Protein 8YOA (pdb70)

Organism: NCBI:txid36809

Nearest PDB structures (foldseek):
  8yoa-assembly1_A  TM=1.003E+00  e=9.993E-67  Mycobacteroides abscessus
  4iiw-assembly1_A-5  TM=6.260E-01  e=3.050E-16  Listeria monocytogenes EGD-e
  4iiw-assembly1_B  TM=5.982E-01  e=1.586E-16  Listeria monocytogenes EGD-e
  2r1f-assembly1_A  TM=6.874E-01  e=1.640E-10  Escherichia coli K-12

Secondary structure (DSSP, 8-state):
-----SS-S-EEEEEEPTT--HHHHHHHHHHTTSSSSHHHHHHHHTT-HHHHTPPSEEEEEESS--HHHHHHHHH-GGGEESEEEE-TT--SS-BB-TTS---B--HHHHHHHHT-EEETTEEE---HHHHHHHHHHS-HHHHT--GGGHHHHHTS-S-GGGGTTTS-SEEEE--TTS-HHHHHHHHHHHHHHHHHHTTTTS---TT--HHHHHHHHHHHHHHS-GGGHHHHHHHHHHHHHHT-----HHHHHGGGTB-S----HHHHHS--SS-TTTSSS--SS-SS---HHHHHHHHSPPP----EEEE-STT--EEEES-HHHHHHHHHHHHHTTSS-S--

InterPro domains:
  IPR003770 Endolytic murein transglycosylase [MF_02065] (34-397)
  IPR003770 Endolytic murein transglycosylase [PF02618] (75-393)
  IPR003770 Endolytic murein transglycosylase [PTHR30518] (27-397)
  IPR003770 Endolytic murein transglycosylase [TIGR00247] (39-391)

Radius of gyration: 24.48 Å; Cα contacts (8 Å, |Δi|>4): 686; chains: 1; bounding box: 49×69×58 Å

Structure (mmCIF, N/CA/C/O backbone):
data_8YOA
#
_entry.id   8YOA
#
_cell.length_a   43.220
_cell.length_b   63.240
_cell.length_c   123.560
_cell.angle_alpha   90.000
_cell.angle_beta   90.000
_cell.angle_gamma   90.000
#
_symmetry.space_group_name_H-M   'P 21 21 21'
#
loop_
_entity.id
_entity.type
_entity.pdbx_description
1 polymer 'Endolytic murein transglycosylase'
2 water water
#
loop_
_atom_site.group_PDB
_atom_site.id
_atom_site.type_symbol
_atom_site.label_atom_id
_atom_site.label_alt_id
_atom_site.label_comp_id
_atom_site.label_asym_id
_atom_site.label_entity_id
_atom_site.label_seq_id
_atom_site.pdbx_PDB_ins_code
_atom_site.Cartn_x
_atom_site.Cartn_y
_atom_site.Cartn_z
_atom_site.occupancy
_atom_site.B_iso_or_equiv
_atom_site.auth_seq_id
_atom_site.auth_comp_id
_atom_site.auth_asym_id
_atom_site.auth_atom_id
_atom_site.pdbx_PDB_model_num
ATOM 1 N N . VAL A 1 1 ? -24.14079 -46.49735 -1.04686 1.000 62.44003 1 VAL A N 1
ATOM 2 C CA . VAL A 1 1 ? -25.17789 -45.50222 -1.33433 1.000 63.00419 1 VAL A CA 1
ATOM 3 C C . VAL A 1 1 ? -24.63921 -44.39812 -2.26517 1.000 50.25114 1 VAL A C 1
ATOM 4 O O . VAL A 1 1 ? -23.42652 -44.28676 -2.49390 1.000 51.05358 1 VAL A O 1
ATOM 8 N N . THR A 1 2 ? -25.54107 -43.59036 -2.81398 1.000 50.26301 2 THR A N 1
ATOM 9 C CA . THR A 1 2 ? -25.12419 -42.58895 -3.78517 1.000 41.64900 2 THR A CA 1
ATOM 10 C C . THR A 1 2 ? -24.24648 -41.53480 -3.09695 1.000 45.70793 2 THR A C 1
ATOM 11 O O . THR A 1 2 ? -24.49472 -41.12003 -1.95658 1.000 42.66396 2 THR A O 1
ATOM 15 N N . ASP A 1 3 ? -23.15167 -41.18905 -3.76827 1.000 37.91455 3 ASP A N 1
ATOM 16 C CA . ASP A 1 3 ? -22.14202 -40.26660 -3.28153 1.000 36.00258 3 ASP A CA 1
ATOM 17 C C . ASP A 1 3 ? -21.55901 -39.61820 -4.53236 1.000 39.98539 3 ASP A C 1
ATOM 18 O O . ASP A 1 3 ? -21.20054 -40.32892 -5.48219 1.000 35.97253 3 ASP A O 1
ATOM 23 N N . TYR A 1 4 ? -21.51792 -38.28400 -4.55794 1.000 30.94229 4 TYR A N 1
ATOM 24 C CA . TYR A 1 4 ? -21.08696 -37.58657 -5.75888 1.000 34.16820 4 TYR A CA 1
ATOM 25 C C . TYR A 1 4 ? -19.61653 -37.86227 -6.04907 1.000 33.67065 4 TYR A C 1
ATOM 26 O O . TYR A 1 4 ? -18.81256 -38.15703 -5.15437 1.000 30.29430 4 TYR A O 1
ATOM 35 N N . SER A 1 5 ? -19.27398 -37.74075 -7.32809 1.000 31.21325 5 SER A N 1
ATOM 36 C CA . SER A 1 5 ? -17.90069 -37.74774 -7.79766 1.000 34.04573 5 SER A CA 1
ATOM 37 C C . SER A 1 5 ? -17.61213 -36.41625 -8.47117 1.000 31.44532 5 SER A C 1
ATOM 38 O O . SER A 1 5 ? -18.53248 -35.66442 -8.81593 1.000 37.55279 5 SER A O 1
ATOM 41 N N . GLY A 1 6 ? -16.32744 -36.12601 -8.65038 1.000 30.30685 6 GLY A N 1
ATOM 42 C CA . GLY A 1 6 ? -15.91669 -34.94524 -9.39321 1.000 32.73657 6 GLY A CA 1
ATOM 43 C C . GLY A 1 6 ? -15.77235 -33.69931 -8.54058 1.000 34.93752 6 GLY A C 1
ATOM 44 O O . GLY A 1 6 ? -15.90634 -33.70493 -7.31447 1.000 33.48490 6 GLY A O 1
ATOM 45 N N . SER A 1 7 ? -15.51324 -32.59438 -9.22550 1.000 30.32028 7 SER A N 1
ATOM 46 C CA . SER A 1 7 ? -14.96795 -31.41968 -8.57122 1.000 35.28246 7 SER A CA 1
ATOM 47 C C . SER A 1 7 ? -16.02450 -30.41146 -8.12846 1.000 30.55555 7 SER A C 1
ATOM 48 O O . SER A 1 7 ? -15.65722 -29.33085 -7.66742 1.000 31.71971 7 SER A O 1
ATOM 51 N N . GLY A 1 8 ? -17.31643 -30.72482 -8.25007 1.000 31.99573 8 GLY A N 1
ATOM 52 C CA . GLY A 1 8 ? -18.34659 -29.86038 -7.70110 1.000 29.51732 8 GLY A CA 1
ATOM 53 C C . GLY A 1 8 ? -18.84201 -28.79586 -8.66165 1.000 29.53055 8 GLY A C 1
ATOM 54 O O . GLY A 1 8 ? -18.42621 -28.70931 -9.81739 1.000 35.57692 8 GLY A O 1
ATOM 55 N N . VAL A 1 9 ? -19.75947 -27.95035 -8.16990 1.000 30.78206 9 VAL A N 1
ATOM 56 C CA . VAL A 1 9 ? -20.47368 -27.01720 -9.04746 1.000 29.48410 9 VAL A CA 1
ATOM 57 C C . VAL A 1 9 ? -20.36940 -25.55932 -8.59782 1.000 32.58634 9 VAL A C 1
ATOM 58 O O . VAL A 1 9 ? -20.02580 -24.68226 -9.40011 1.000 31.49790 9 VAL A O 1
ATOM 62 N N . LYS A 1 10 ? -20.68723 -25.27069 -7.33570 1.000 29.01255 10 LYS A N 1
ATOM 63 C CA . LYS A 1 10 ? -20.75875 -23.88264 -6.88538 1.000 36.10291 10 LYS A CA 1
ATOM 64 C C . LYS A 1 10 ? -20.20318 -23.71595 -5.47780 1.000 32.28276 10 LYS A C 1
ATOM 65 O O . LYS A 1 10 ? -20.61695 -24.43400 -4.56165 1.000 27.27216 10 LYS A O 1
ATOM 71 N N . ASP A 1 11 ? -19.29044 -22.74945 -5.31413 1.000 33.52226 11 ASP A N 1
ATOM 72 C CA . ASP A 1 11 ? -18.77366 -22.36327 -4.00035 1.000 33.17832 11 ASP A CA 1
ATOM 73 C C . ASP A 1 11 ? -19.80865 -21.53660 -3.25575 1.000 32.49918 11 ASP A C 1
ATOM 74 O O . ASP A 1 11 ? -20.47262 -20.67674 -3.84105 1.000 34.24243 11 ASP A O 1
ATOM 79 N N . PHE A 1 12 ? -19.91403 -21.75521 -1.95184 1.000 30.91338 12 PHE A N 1
ATOM 80 C CA . PHE A 1 12 ? -20.85985 -20.97455 -1.15915 1.000 33.69296 12 PHE A CA 1
ATOM 81 C C . PHE A 1 12 ? -20.42822 -21.02509 0.29924 1.000 29.68812 12 PHE A C 1
ATOM 82 O O . PHE A 1 12 ? -19.45746 -21.69939 0.65151 1.000 30.34173 12 PHE A O 1
ATOM 90 N N . VAL A 1 13 ? -21.14209 -20.27626 1.14498 1.000 26.91071 13 VAL A N 1
ATOM 91 C CA . VAL A 1 13 ? -20.87899 -20.23872 2.57931 1.000 30.58253 13 VAL A CA 1
ATOM 92 C C . VAL A 1 13 ? -21.94395 -21.05489 3.29083 1.000 32.18150 13 VAL A C 1
ATOM 93 O O . VAL A 1 13 ? -23.14854 -20.79211 3.14454 1.000 30.81742 13 VAL A O 1
ATOM 97 N N . PHE A 1 14 ? -21.49333 -22.01801 4.08780 1.000 29.02749 14 PHE A N 1
ATOM 98 C CA . PHE A 1 14 ? -22.33514 -22.91642 4.85812 1.000 29.18857 14 PHE A CA 1
ATOM 99 C C . PHE A 1 14 ? -22.14381 -22.59878 6.33200 1.000 28.94268 14 PHE A C 1
ATOM 100 O O . PHE A 1 14 ? -21.02205 -22.32717 6.77203 1.000 26.07545 14 PHE A O 1
ATOM 108 N N . GLU A 1 15 ? -23.22752 -22.63099 7.09788 1.000 28.38706 15 GLU A N 1
ATOM 109 C CA . GLU A 1 15 ? -23.16784 -22.30942 8.51683 1.000 28.92754 15 GLU A CA 1
ATOM 110 C C . GLU A 1 15 ? -23.41349 -23.56081 9.34915 1.000 27.33747 15 GLU A C 1
ATOM 111 O O . GLU A 1 15 ? -24.42708 -24.24041 9.17434 1.000 23.00592 15 GLU A O 1
ATOM 117 N N . VAL A 1 16 ? -22.49583 -23.84121 10.26421 1.000 28.31065 16 VAL A N 1
ATOM 118 C CA . VAL A 1 16 ? -22.70481 -24.82587 11.31982 1.000 29.74276 16 VAL A CA 1
ATOM 119 C C . VAL A 1 16 ? -23.34967 -24.09812 12.49620 1.000 27.52830 16 VAL A C 1
ATOM 120 O O . VAL A 1 16 ? -22.81361 -23.08990 12.97125 1.000 24.22156 16 VAL A O 1
ATOM 124 N N . HIS A 1 17 ? -24.50023 -24.59120 12.95603 1.000 25.29038 17 HIS A N 1
ATOM 125 C CA . HIS A 1 17 ? -25.21582 -23.94486 14.05964 1.000 32.67748 17 HIS A CA 1
ATOM 126 C C . HIS A 1 17 ? -24.77226 -24.50844 15.39767 1.000 28.11056 17 HIS A C 1
ATOM 127 O O . HIS A 1 17 ? -24.38654 -25.67230 15.50086 1.000 29.17709 17 HIS A O 1
ATOM 134 N N . ARG A 1 18 ? -24.87849 -23.68210 16.43124 1.000 29.48530 18 ARG A N 1
ATOM 135 C CA . ARG A 1 18 ? -24.64265 -24.15636 17.78582 1.000 31.58690 18 ARG A CA 1
ATOM 136 C C . ARG A 1 18 ? -25.60251 -25.29625 18.11770 1.000 29.33793 18 ARG A C 1
ATOM 137 O O . ARG A 1 18 ? -26.81412 -25.18345 17.90855 1.000 28.77239 18 ARG A O 1
ATOM 145 N N . GLY A 1 19 ? -25.05389 -26.39701 18.63546 1.000 24.74745 19 GLY A N 1
ATOM 146 C CA . GLY A 1 19 ? -25.82174 -27.59221 18.89759 1.000 25.17456 19 GLY A CA 1
ATOM 147 C C . GLY A 1 19 ? -25.86329 -28.61264 17.77836 1.000 26.21196 19 GLY A C 1
ATOM 148 O O . GLY A 1 19 ? -26.43283 -29.69505 17.97422 1.000 24.55142 19 GLY A O 1
ATOM 149 N N . ASP A 1 20 ? -25.30487 -28.31511 16.60286 1.000 29.36039 20 ASP A N 1
ATOM 150 C CA . ASP A 1 20 ? -25.34404 -29.28086 15.50618 1.000 25.65604 20 ASP A CA 1
ATOM 151 C C . ASP A 1 20 ? -24.39519 -30.44443 15.76636 1.000 29.84203 20 ASP A C 1
ATOM 152 O O . ASP A 1 20 ? -23.20989 -30.23277 16.03319 1.000 30.93380 20 ASP A O 1
ATOM 157 N N . THR A 1 21 ? -24.92049 -31.67397 15.67978 1.000 27.55282 21 THR A N 1
ATOM 158 C CA . THR A 1 21 ? -24.14071 -32.90763 15.69358 1.000 29.35620 21 THR A CA 1
ATOM 159 C C . THR A 1 21 ? -23.62501 -33.24252 14.28781 1.000 27.92416 21 THR A C 1
ATOM 160 O O . THR A 1 21 ? -24.09766 -32.70614 13.28133 1.000 24.48255 21 THR A O 1
ATOM 164 N N . THR A 1 22 ? -22.66687 -34.17810 14.22504 1.000 25.29764 22 THR A N 1
ATOM 165 C CA . THR A 1 22 ? -22.17622 -34.66414 12.93357 1.000 28.62924 22 THR A CA 1
ATOM 166 C C . THR A 1 22 ? -23.32092 -35.16223 12.04919 1.000 27.58187 22 THR A C 1
ATOM 167 O O . THR A 1 22 ? -23.37702 -34.85845 10.85148 1.000 25.31057 22 THR A O 1
ATOM 171 N N . LYS A 1 23 ? -24.24286 -35.92673 12.62863 1.000 26.84710 23 LYS A N 1
ATOM 172 C CA . LYS A 1 23 ? -25.39444 -36.42260 11.88391 1.000 27.00844 23 LYS A CA 1
ATOM 173 C C . LYS A 1 23 ? -26.24231 -35.27366 11.33899 1.000 28.41695 23 LYS A C 1
ATOM 174 O O . LYS A 1 23 ? -26.64196 -35.27620 10.16337 1.000 27.67767 23 LYS A O 1
ATOM 180 N N . VAL A 1 24 ? -26.51229 -34.26216 12.17139 1.000 24.68998 24 VAL A N 1
ATOM 181 C CA . VAL A 1 24 ? -27.33764 -33.15341 11.70526 1.000 23.15588 24 VAL A CA 1
ATOM 182 C C . VAL A 1 24 ? -26.60657 -32.35917 10.62387 1.000 27.79648 24 VAL A C 1
ATOM 183 O O . VAL A 1 24 ? -27.21708 -31.90756 9.64610 1.000 28.87187 24 VAL A O 1
ATOM 187 N N . ILE A 1 25 ? -25.29665 -32.14795 10.78975 1.000 25.68417 25 ILE A N 1
ATOM 188 C CA . ILE A 1 25 ? -24.52071 -31.49192 9.73691 1.000 26.67750 25 ILE A CA 1
ATOM 189 C C . ILE A 1 25 ? -24.62128 -32.28844 8.43401 1.000 23.28017 25 ILE A C 1
ATOM 190 O O . ILE A 1 25 ? -24.79906 -31.71201 7.36198 1.000 26.37272 25 ILE A O 1
ATOM 195 N N . GLY A 1 26 ? -24.55600 -33.61991 8.51029 1.000 26.34207 26 GLY A N 1
ATOM 196 C CA . GLY A 1 26 ? -24.70137 -34.43809 7.30580 1.000 27.31320 26 GLY A CA 1
ATOM 197 C C . GLY A 1 26 ? -26.04715 -34.25316 6.62648 1.000 30.01326 26 GLY A C 1
ATOM 198 O O . GLY A 1 26 ? -26.13670 -34.16983 5.39108 1.000 27.82605 26 GLY A O 1
ATOM 199 N N . GLN A 1 27 ? -27.11266 -34.15330 7.42855 1.000 29.16243 27 GLN A N 1
ATOM 200 C CA . GLN A 1 27 ? -28.43301 -33.87338 6.86285 1.000 33.02672 27 GLN A CA 1
ATOM 201 C C . GLN A 1 27 ? -28.48632 -32.48801 6.21117 1.000 29.78245 27 GLN A C 1
ATOM 202 O O . GLN A 1 27 ? -29.03527 -32.33403 5.11659 1.000 33.39628 27 GLN A O 1
ATOM 208 N N . ARG A 1 28 ? -27.93588 -31.46694 6.87487 1.000 28.03817 28 ARG A N 1
ATOM 209 C CA . ARG A 1 28 ? -27.93436 -30.11431 6.31607 1.000 27.30484 28 ARG A CA 1
ATOM 210 C C . ARG A 1 28 ? -27.06149 -30.02660 5.06261 1.000 33.25712 28 ARG A C 1
ATOM 211 O O . ARG A 1 28 ? -27.39979 -29.30120 4.11677 1.000 31.94500 28 ARG A O 1
ATOM 219 N N . LEU A 1 29 ? -25.96014 -30.78121 5.02082 1.000 28.24449 29 LEU A N 1
ATOM 220 C CA . LEU A 1 29 ? -25.11054 -30.81063 3.83246 1.000 28.61940 29 LEU A CA 1
ATOM 221 C C . LEU A 1 29 ? -25.82742 -31.46640 2.65744 1.000 29.12875 29 LEU A C 1
ATOM 222 O O . LEU A 1 29 ? -25.69217 -31.01062 1.51426 1.000 27.72446 29 LEU A O 1
ATOM 227 N N . LYS A 1 30 ? -26.60677 -32.52670 2.91668 1.000 31.78557 30 LYS A N 1
ATOM 228 C CA . LYS A 1 30 ? -27.48455 -33.05700 1.86919 1.000 29.91225 30 LYS A CA 1
ATOM 229 C C . LYS A 1 30 ? -28.51988 -32.02349 1.43007 1.000 32.59450 30 LYS A C 1
ATOM 230 O O . LYS A 1 30 ? -28.78150 -31.85920 0.23282 1.000 33.46380 30 LYS A O 1
ATOM 236 N N . ASP A 1 31 ? -29.15247 -31.34271 2.38382 1.000 32.86408 31 ASP A N 1
ATOM 237 C CA . ASP A 1 31 ? -30.23998 -30.45044 2.00709 1.000 31.31703 31 ASP A CA 1
ATOM 238 C C . ASP A 1 31 ? -29.74182 -29.25736 1.20447 1.000 31.22817 31 ASP A C 1
ATOM 239 O O . ASP A 1 31 ? -30.49826 -28.69120 0.41342 1.000 31.40538 31 ASP A O 1
ATOM 244 N N . GLU A 1 32 ? -28.48345 -28.86063 1.37013 1.000 32.34337 32 GLU A N 1
ATOM 245 C CA . GLU A 1 32 ? -27.96185 -27.72250 0.61650 1.000 32.71753 32 GLU A CA 1
ATOM 246 C C . GLU A 1 32 ? -27.26081 -28.15231 -0.66759 1.000 30.61825 32 GLU A C 1
ATOM 247 O O . GLU A 1 32 ? -26.64504 -27.31482 -1.33879 1.000 34.37470 32 GLU A O 1
ATOM 253 N N . GLY A 1 33 ? -27.36688 -29.43126 -1.03560 1.000 29.88094 33 GLY A N 1
ATOM 254 C CA . GLY A 1 33 ? -26.80085 -29.89318 -2.27898 1.000 31.38951 33 GLY A CA 1
ATOM 255 C C . GLY A 1 33 ? -25.31105 -30.11221 -2.24681 1.000 31.17377 33 GLY A C 1
ATOM 256 O O . GLY A 1 33 ? -24.67430 -30.13967 -3.30690 1.000 28.67138 33 GLY A O 1
ATOM 257 N N . VAL A 1 34 ? -24.72746 -30.27247 -1.06273 1.000 25.53728 34 VAL A N 1
ATOM 258 C CA . VAL A 1 34 ? -23.30235 -30.55476 -1.00194 1.000 28.73032 34 VAL A CA 1
ATOM 259 C C . VAL A 1 34 ? -23.03871 -32.03951 -1.23675 1.000 29.13816 34 VAL A C 1
ATOM 260 O O . VAL A 1 34 ? -22.24019 -32.41149 -2.10788 1.000 26.58525 34 VAL A O 1
ATOM 264 N N . VAL A 1 35 ? -23.71116 -32.91086 -0.48270 1.000 27.21086 35 VAL A N 1
ATOM 265 C CA . VAL A 1 35 ? -23.47062 -34.34902 -0.57450 1.000 28.50758 35 VAL A CA 1
ATOM 266 C C . VAL A 1 35 ? -24.74050 -35.05373 -1.05293 1.000 26.81195 35 VAL A C 1
ATOM 267 O O . VAL A 1 35 ? -25.86038 -34.57120 -0.86169 1.000 26.46154 35 VAL A O 1
ATOM 271 N N . ALA A 1 36 ? -24.55351 -36.21596 -1.67983 1.000 29.17668 36 ALA A N 1
ATOM 272 C CA . ALA A 1 36 ? -25.67946 -36.91863 -2.29565 1.000 32.47122 36 ALA A CA 1
ATOM 273 C C . ALA A 1 36 ? -26.63486 -37.50733 -1.25675 1.000 32.58244 36 ALA A C 1
ATOM 274 O O . ALA A 1 36 ? -27.85604 -37.49354 -1.45245 1.000 34.79190 36 ALA A O 1
ATOM 276 N N . THR A 1 37 ? -26.10534 -38.05463 -0.17250 1.000 32.62087 37 THR A N 1
ATOM 277 C CA . THR A 1 37 ? -26.87956 -38.56927 0.94568 1.000 30.69013 37 THR A CA 1
ATOM 278 C C . THR A 1 37 ? -26.19338 -38.11423 2.22406 1.000 31.83796 37 THR A C 1
ATOM 279 O O . THR A 1 37 ? -24.98226 -37.88017 2.22303 1.000 29.72708 37 THR A O 1
ATOM 283 N N . PRO A 1 38 ? -26.93239 -38.01013 3.34194 1.000 32.72403 38 PRO A N 1
ATOM 284 C CA . PRO A 1 38 ? -26.26536 -37.65076 4.61522 1.000 30.41568 38 PRO A CA 1
ATOM 285 C C . PRO A 1 38 ? -25.19906 -38.64814 5.03948 1.000 31.36096 38 PRO A C 1
ATOM 286 O O . PRO A 1 38 ? -24.12703 -38.24767 5.52252 1.000 30.38932 38 PRO A O 1
ATOM 290 N N . SER A 1 39 ? -25.44772 -39.95045 4.83541 1.000 33.71654 39 SER A N 1
ATOM 291 C CA . SER A 1 39 ? -24.47300 -40.93872 5.27110 1.000 33.37762 39 SER A CA 1
ATOM 292 C C . SER A 1 39 ? -23.19308 -40.86726 4.45535 1.000 32.21396 39 SER A C 1
ATOM 293 O O . SER A 1 39 ? -22.13819 -41.27409 4.95783 1.000 30.82314 39 SER A O 1
ATOM 296 N N . ALA A 1 40 ? -23.24145 -40.29992 3.24260 1.000 34.06466 40 ALA A N 1
ATOM 297 C CA . ALA A 1 40 ? -22.00048 -40.01562 2.52233 1.000 33.84641 40 ALA A CA 1
ATOM 298 C C . ALA A 1 40 ? -21.09562 -39.11167 3.34757 1.000 33.38116 40 ALA A C 1
ATOM 299 O O . ALA A 1 40 ? -19.86896 -39.29601 3.38314 1.000 32.08130 40 ALA A O 1
ATOM 301 N N . PHE A 1 41 ? -21.68443 -38.12689 4.02219 1.000 29.92226 41 PHE A N 1
ATOM 302 C CA . PHE A 1 41 ? -20.88419 -37.27692 4.88916 1.000 29.33730 41 PHE A CA 1
ATOM 303 C C . PHE A 1 41 ? -20.49674 -38.02437 6.15892 1.000 29.40172 41 PHE A C 1
ATOM 304 O O . PHE A 1 41 ? -19.31819 -38.07441 6.51896 1.000 28.67171 41 PHE A O 1
ATOM 312 N N . THR A 1 42 ? -21.47516 -38.61901 6.84658 1.000 28.19280 42 THR A N 1
ATOM 313 C CA . THR A 1 42 ? -21.18621 -39.12912 8.18843 1.000 29.89407 42 THR A CA 1
ATOM 314 C C . THR A 1 42 ? -20.23465 -40.32357 8.14761 1.000 30.00441 42 THR A C 1
ATOM 315 O O . THR A 1 42 ? -19.35584 -40.44194 9.00868 1.000 31.11945 42 THR A O 1
ATOM 319 N N . ASP A 1 43 ? -20.34809 -41.19155 7.13591 1.000 30.25148 43 ASP A N 1
ATOM 320 C CA . ASP A 1 43 ? -19.38857 -42.28655 6.99177 1.000 33.20878 43 ASP A CA 1
ATOM 321 C C . ASP A 1 43 ? -17.97102 -41.75649 6.82455 1.000 36.55485 43 ASP A C 1
ATOM 322 O O . ASP A 1 43 ? -17.04225 -42.22104 7.49365 1.000 37.90303 43 ASP A O 1
ATOM 327 N N . ALA A 1 44 ? -17.78490 -40.77503 5.93152 1.000 34.07441 44 ALA A N 1
ATOM 328 C CA . ALA A 1 44 ? -16.46223 -40.19255 5.71706 1.000 30.27212 44 ALA A CA 1
ATOM 329 C C . ALA A 1 44 ? -15.97217 -39.41242 6.93363 1.000 30.43487 44 ALA A C 1
ATOM 330 O O . ALA A 1 44 ? -14.76598 -39.24461 7.11328 1.000 34.16364 44 ALA A O 1
ATOM 332 N N . ALA A 1 45 ? -16.87926 -38.91039 7.76768 1.000 34.90614 45 ALA A N 1
ATOM 333 C CA . ALA A 1 45 ? -16.46171 -38.15366 8.93903 1.000 33.06616 45 ALA A CA 1
ATOM 334 C C . ALA A 1 45 ? -16.13726 -39.04073 10.13049 1.000 38.13020 45 ALA A C 1
ATOM 335 O O . ALA A 1 45 ? -15.55341 -38.54070 11.09508 1.000 36.43977 45 ALA A O 1
ATOM 337 N N . ALA A 1 46 ? -16.50505 -40.32647 10.09058 1.000 36.70054 46 ALA A N 1
ATOM 338 C CA . ALA A 1 46 ? -16.29210 -41.21959 11.22901 1.000 37.48177 46 ALA A CA 1
ATOM 339 C C . ALA A 1 46 ? -14.83370 -41.20377 11.67708 1.000 39.05129 46 ALA A C 1
ATOM 340 O O . ALA A 1 46 ? -13.91403 -41.30510 10.85890 1.000 39.79430 46 ALA A O 1
ATOM 342 N N . GLY A 1 47 ? -14.62317 -41.04081 12.98185 1.000 42.71586 47 GLY A N 1
ATOM 343 C CA . GLY A 1 47 ? -13.27117 -41.02733 13.51164 1.000 38.04354 47 GLY A CA 1
ATOM 344 C C . GLY A 1 47 ? -12.42527 -39.84546 13.09289 1.000 46.32604 47 GLY A C 1
ATOM 345 O O . GLY A 1 47 ? -11.19836 -39.89607 13.21343 1.000 50.48151 47 GLY A O 1
ATOM 346 N N . ASN A 1 48 ? -13.03960 -38.77631 12.60356 1.000 38.95724 48 ASN A N 1
ATOM 347 C CA . ASN A 1 48 ? -12.33090 -37.54179 12.30251 1.000 42.14741 48 ASN A CA 1
ATOM 348 C C . ASN A 1 48 ? -12.52587 -36.59999 13.48354 1.000 44.38833 48 ASN A C 1
ATOM 349 O O . ASN A 1 48 ? -13.66556 -36.27184 13.83988 1.000 47.06489 48 ASN A O 1
ATOM 354 N N . GLN A 1 49 ? -11.41572 -36.19357 14.10721 1.000 43.08252 49 GLN A N 1
ATOM 355 C CA . GLN A 1 49 ? -11.49682 -35.32816 15.27598 1.000 43.86691 49 GLN A CA 1
ATOM 356 C C . GLN A 1 49 ? -11.76910 -33.87813 14.89976 1.000 39.82319 49 GLN A C 1
ATOM 357 O O . GLN A 1 49 ? -12.40275 -33.14888 15.66901 1.000 38.72637 49 GLN A O 1
ATOM 363 N N . ALA A 1 50 ? -11.30207 -33.43804 13.73388 1.000 37.48108 50 ALA A N 1
ATOM 364 C CA . ALA A 1 50 ? -11.62830 -32.08877 13.29612 1.000 41.18686 50 ALA A CA 1
ATOM 365 C C . ALA A 1 50 ? -13.13950 -31.91729 13.14103 1.000 37.88540 50 ALA A C 1
ATOM 366 O O . ALA A 1 50 ? -13.71205 -30.91875 13.59676 1.000 36.08520 50 ALA A O 1
ATOM 368 N N . ILE A 1 51 ? -13.81088 -32.89989 12.52751 1.000 37.61740 51 ILE A N 1
ATOM 369 C CA . ILE A 1 51 ? -15.26445 -32.82006 12.37861 1.000 32.82270 51 ILE A CA 1
ATOM 370 C C . ILE A 1 51 ? -15.95397 -32.92560 13.73705 1.000 34.67291 51 ILE A C 1
ATOM 371 O O . ILE A 1 51 ? -16.90874 -32.18993 14.02295 1.000 33.83245 51 ILE A O 1
ATOM 376 N N . ALA A 1 52 ? -15.47595 -33.83183 14.59917 1.000 35.66166 52 ALA A N 1
ATOM 377 C CA . ALA A 1 52 ? -16.11362 -34.03585 15.89722 1.000 37.03996 52 ALA A CA 1
ATOM 378 C C . ALA A 1 52 ? -16.06795 -32.77181 16.74485 1.000 35.51271 52 ALA A C 1
ATOM 379 O O . ALA A 1 52 ? -17.03514 -32.46155 17.45531 1.000 36.60170 52 ALA A O 1
ATOM 381 N N . ALA A 1 53 ? -14.98669 -32.00407 16.63438 1.000 33.47268 53 ALA A N 1
ATOM 382 C CA . ALA A 1 53 ? -14.81068 -30.75878 17.37298 1.000 36.90350 53 ALA A CA 1
ATOM 383 C C . ALA A 1 53 ? -15.14146 -29.50254 16.54889 1.000 37.17748 53 ALA A C 1
ATOM 384 O O . ALA A 1 53 ? -14.74855 -28.39286 16.93976 1.000 34.59030 53 ALA A O 1
ATOM 386 N N . ILE A 1 54 ? -15.84898 -29.63703 15.42207 1.000 32.94707 54 ILE A N 1
ATOM 387 C CA . ILE A 1 54 ? -16.12250 -28.45827 14.60602 1.000 31.96152 54 ILE A CA 1
ATOM 388 C C . ILE A 1 54 ? -16.94985 -27.45660 15.40649 1.000 30.33052 54 ILE A C 1
ATOM 389 O O . ILE A 1 54 ? -17.85269 -27.82902 16.16259 1.000 28.51030 54 ILE A O 1
ATOM 394 N N . GLN A 1 55 ? -16.59383 -26.12955 15.27635 1.000 26.88463 55 GLN A N 1
ATOM 395 C CA . GLN A 1 55 ? -17.23700 -25.04210 15.99998 1.000 27.52032 55 GLN A CA 1
ATOM 396 C C . GLN A 1 55 ? -18.38813 -24.46081 15.18650 1.000 26.45411 55 GLN A C 1
ATOM 397 O O . GLN A 1 55 ? -18.35628 -24.47748 13.95023 1.000 28.76855 55 GLN A O 1
ATOM 403 N N . PRO A 1 56 ? -19.40427 -23.91364 15.84413 1.000 27.17066 56 PRO A N 1
ATOM 404 C CA . PRO A 1 56 ? -20.39833 -23.12120 15.11221 1.000 28.55653 56 PRO A CA 1
ATOM 405 C C . PRO A 1 56 ? -19.69994 -22.00005 14.35824 1.000 27.80759 56 PRO A C 1
ATOM 406 O O . PRO A 1 56 ? -18.68367 -21.46052 14.81521 1.000 27.66731 56 PRO A O 1
ATOM 410 N N . GLY A 1 57 ? -20.20280 -21.68074 13.17601 1.000 24.26267 57 GLY A N 1
ATOM 411 C CA . GLY A 1 57 ? -19.53515 -20.68051 12.36839 1.000 25.45040 57 GLY A CA 1
ATOM 412 C C . GLY A 1 57 ? -19.77203 -20.89093 10.88686 1.000 25.24943 57 GLY A C 1
ATOM 413 O O . GLY A 1 57 ? -20.63678 -21.65822 10.47622 1.000 26.31823 57 GLY A O 1
ATOM 414 N N . PHE A 1 58 ? -18.98742 -20.16938 10.08485 1.000 22.81206 58 PHE A N 1
ATOM 415 C CA . PHE A 1 58 ? -19.19677 -20.08675 8.64449 1.000 25.26882 58 PHE A CA 1
ATOM 416 C C . PHE A 1 58 ? -18.00550 -20.67541 7.90445 1.000 27.84727 58 PHE A C 1
ATOM 417 O O . PHE A 1 58 ? -16.84765 -20.45199 8.28274 1.000 25.07566 58 PHE A O 1
ATOM 425 N N . TYR A 1 59 ? -18.30808 -21.42889 6.84365 1.000 26.02855 59 TYR A N 1
ATOM 426 C CA . TYR A 1 59 ? -17.34633 -22.29911 6.17511 1.000 24.46250 59 TYR A CA 1
ATOM 427 C C . TYR A 1 59 ? -17.54787 -22.22698 4.67043 1.000 27.56549 59 TYR A C 1
ATOM 428 O O . TYR A 1 59 ? -18.65022 -22.50260 4.18315 1.000 32.10972 59 TYR A O 1
ATOM 437 N N . LYS A 1 60 ? -16.49463 -21.89581 3.93172 1.000 23.88382 60 LYS A N 1
ATOM 438 C CA . LYS A 1 60 ? -16.56384 -22.01078 2.48105 1.000 30.02483 60 LYS A CA 1
ATOM 439 C C . LYS A 1 60 ? -16.63256 -23.48252 2.07031 1.000 32.16725 60 LYS A C 1
ATOM 440 O O . LYS A 1 60 ? -15.72315 -24.25960 2.36897 1.000 32.54788 60 LYS A O 1
ATOM 446 N N . LEU A 1 61 ? -17.70498 -23.86215 1.38068 1.000 26.13364 61 LEU A N 1
ATOM 447 C CA . LEU A 1 61 ? -17.83532 -25.20568 0.84175 1.000 28.34037 61 LEU A CA 1
ATOM 448 C C . LEU A 1 61 ? -18.18689 -25.14025 -0.63460 1.000 30.04472 61 LEU A C 1
ATOM 449 O O . LEU A 1 61 ? -18.23932 -24.05270 -1.21482 1.000 26.53819 61 LEU A O 1
ATOM 454 N N . ARG A 1 62 ? -18.46946 -26.29783 -1.23562 1.000 29.20310 62 ARG A N 1
ATOM 455 C CA . ARG A 1 62 ? -18.82624 -26.39425 -2.64536 1.000 30.33944 62 ARG A CA 1
ATOM 456 C C . ARG A 1 62 ? -19.93876 -27.42133 -2.81730 1.000 24.58637 62 ARG A C 1
ATOM 457 O O . ARG A 1 62 ? -19.94358 -28.45315 -2.14888 1.000 28.80029 62 ARG A O 1
ATOM 465 N N . THR A 1 63 ? -20.85995 -27.15609 -3.74192 1.000 24.12489 63 THR A N 1
ATOM 466 C CA . THR A 1 63 ? -21.95382 -28.08348 -4.00726 1.000 26.12247 63 THR A CA 1
ATOM 467 C C . THR A 1 63 ? -21.50000 -29.29572 -4.84135 1.000 29.28220 63 THR A C 1
ATOM 468 O O . THR A 1 63 ? -20.52231 -29.24941 -5.59460 1.000 25.18519 63 THR A O 1
ATOM 472 N N . LYS A 1 64 ? -22.24567 -30.39654 -4.69075 1.000 29.02543 64 LYS A N 1
ATOM 473 C CA . LYS A 1 64 ? -22.14355 -31.58079 -5.54679 1.000 27.53363 64 LYS A CA 1
ATOM 474 C C . LYS A 1 64 ? -20.73619 -32.18506 -5.51787 1.000 26.75708 64 LYS A C 1
ATOM 475 O O . LYS A 1 64 ? -20.09225 -32.39047 -6.54953 1.000 25.61672 64 LYS A O 1
ATOM 481 N N . ILE A 1 65 ? -20.28275 -32.51205 -4.30542 1.000 26.43004 65 ILE A N 1
ATOM 482 C CA . ILE A 1 65 ? -18.95719 -33.07410 -4.08642 1.000 29.33300 65 ILE A CA 1
ATOM 483 C C . ILE A 1 65 ? -19.09251 -34.36054 -3.27406 1.000 28.57037 65 ILE A C 1
ATOM 484 O O . ILE A 1 65 ? -20.15160 -34.67271 -2.72752 1.000 26.88265 65 ILE A O 1
ATOM 489 N N . ALA A 1 66 ? -17.99746 -35.11848 -3.22199 1.000 28.78323 66 ALA A N 1
ATOM 490 C CA . ALA A 1 66 ? -17.96328 -36.35486 -2.45134 1.000 30.79656 66 ALA A CA 1
ATOM 491 C C . ALA A 1 66 ? -17.96853 -36.08269 -0.94570 1.000 30.61475 66 ALA A C 1
ATOM 492 O O . ALA A 1 66 ? -17.53053 -35.02516 -0.47370 1.000 29.69503 66 ALA A O 1
ATOM 494 N N . GLY A 1 67 ? -18.44904 -37.06938 -0.18850 1.000 28.63276 67 GLY A N 1
ATOM 495 C CA . GLY A 1 67 ? -18.48800 -36.92905 1.25830 1.000 31.17707 67 GLY A CA 1
ATOM 496 C C . GLY A 1 67 ? -17.12032 -36.66210 1.85887 1.000 33.61014 67 GLY A C 1
ATOM 497 O O . GLY A 1 67 ? -16.96146 -35.76435 2.69667 1.000 32.13840 67 GLY A O 1
ATOM 498 N N . LYS A 1 68 ? -16.10605 -37.43319 1.43547 1.000 33.16462 68 LYS A N 1
ATOM 499 C CA . LYS A 1 68 ? -14.76658 -37.24535 1.99306 1.000 30.72014 68 LYS A CA 1
ATOM 500 C C . LYS A 1 68 ? -14.21459 -35.87543 1.64621 1.000 31.31821 68 LYS A C 1
ATOM 501 O O . LYS A 1 68 ? -13.47294 -35.28873 2.43911 1.000 31.10876 68 LYS A O 1
ATOM 507 N N . GLU A 1 69 ? -14.57165 -35.35114 0.47051 1.000 32.63163 69 GLU A N 1
ATOM 508 C CA . GLU A 1 69 ? -14.19410 -33.99448 0.08407 1.000 28.28744 69 GLU A CA 1
ATOM 509 C C . GLU A 1 69 ? -14.87328 -32.94960 0.96868 1.000 31.23087 69 GLU A C 1
ATOM 510 O O . GLU A 1 69 ? -14.24518 -31.95875 1.37153 1.000 26.72114 69 GLU A O 1
ATOM 516 N N . ALA A 1 70 ? -16.15787 -33.14770 1.27726 1.000 26.73668 70 ALA A N 1
ATOM 517 C CA . ALA A 1 70 ? -16.83625 -32.23993 2.19612 1.000 31.78178 70 ALA A CA 1
ATOM 518 C C . ALA A 1 70 ? -16.16027 -32.25118 3.56298 1.000 30.53306 70 ALA A C 1
ATOM 519 O O . ALA A 1 70 ? -15.94195 -31.18971 4.16915 1.000 31.30543 70 ALA A O 1
ATOM 521 N N . VAL A 1 71 ? -15.79805 -33.44408 4.04560 1.000 27.81190 71 VAL A N 1
ATOM 522 C CA . VAL A 1 71 ? -15.08997 -33.57441 5.31956 1.000 29.80938 71 VAL A CA 1
ATOM 523 C C . VAL A 1 71 ? -13.76279 -32.82905 5.27194 1.000 31.71639 71 VAL A C 1
ATOM 524 O O . VAL A 1 71 ? -13.45206 -32.02127 6.15761 1.000 32.59960 71 VAL A O 1
ATOM 528 N N . ALA A 1 72 ? -12.96328 -33.07069 4.22585 1.000 33.86190 72 ALA A N 1
ATOM 529 C CA . ALA A 1 72 ? -11.67905 -32.38120 4.11773 1.000 27.80798 72 ALA A CA 1
ATOM 530 C C . ALA A 1 72 ? -11.87004 -30.87135 4.08319 1.000 29.43288 72 ALA A C 1
ATOM 531 O O . ALA A 1 72 ? -11.12530 -30.13009 4.73489 1.000 38.23476 72 ALA A O 1
ATOM 533 N N . ARG A 1 73 ? -12.86020 -30.38745 3.32614 1.000 30.98526 73 ARG A N 1
ATOM 534 C CA . ARG A 1 73 ? -13.06693 -28.94333 3.24972 1.000 31.21422 73 ARG A CA 1
ATOM 535 C C . ARG A 1 73 ? -13.47153 -28.37143 4.60480 1.000 30.43002 73 ARG A C 1
ATOM 536 O O . ARG A 1 73 ? -12.95831 -27.32512 5.01738 1.000 34.10679 73 ARG A O 1
ATOM 544 N N . LEU A 1 74 ? -14.37154 -29.05506 5.32583 1.000 30.93063 74 LEU A N 1
ATOM 545 C CA . LEU A 1 74 ? -14.79342 -28.57197 6.64177 1.000 32.83309 74 LEU A CA 1
ATOM 546 C C . LEU A 1 74 ? -13.65180 -28.58619 7.64691 1.000 33.95610 74 LEU A C 1
ATOM 547 O O . LEU A 1 74 ? -13.58390 -27.70710 8.51229 1.000 32.94801 74 LEU A O 1
ATOM 552 N N . ALA A 1 75 ? -12.75994 -29.58054 7.55196 1.000 33.20977 75 ALA A N 1
ATOM 553 C CA . ALA A 1 75 ? -11.59502 -29.71951 8.41806 1.000 37.97090 75 ALA A CA 1
ATOM 554 C C . ALA A 1 75 ? -10.44238 -28.80397 8.02910 1.000 38.08080 75 ALA A C 1
ATOM 555 O O . ALA A 1 75 ? -9.47884 -28.70582 8.79058 1.000 37.64997 75 ALA A O 1
ATOM 557 N N . GLU A 1 76 ? -10.49658 -28.14695 6.87350 1.000 36.19712 76 GLU A N 1
ATOM 558 C CA . GLU A 1 76 ? -9.40246 -27.27567 6.47383 1.000 34.76612 76 GLU A CA 1
ATOM 559 C C . GLU A 1 76 ? -9.60219 -25.89578 7.09654 1.000 41.16463 76 GLU A C 1
ATOM 560 O O . GLU A 1 76 ? -10.58446 -25.20444 6.79449 1.000 32.69341 76 GLU A O 1
ATOM 566 N N . GLN A 1 77 ? -8.65165 -25.49457 7.95616 1.000 42.48037 77 GLN A N 1
ATOM 567 C CA . GLN A 1 77 ? -8.75419 -24.22726 8.67686 1.000 41.94253 77 GLN A CA 1
ATOM 568 C C . GLN A 1 77 ? -8.95507 -23.05021 7.73749 1.000 38.89932 77 GLN A C 1
ATOM 569 O O . GLN A 1 77 ? -9.66838 -22.10081 8.08229 1.000 34.57435 77 GLN A O 1
ATOM 575 N N . ASP A 1 78 ? -8.34471 -23.09548 6.55159 1.000 32.84811 78 ASP A N 1
ATOM 576 C CA . ASP A 1 78 ? -8.41565 -21.97691 5.61915 1.000 36.12699 78 ASP A CA 1
ATOM 577 C C . ASP A 1 78 ? -9.82255 -21.71492 5.08437 1.000 36.23108 78 ASP A C 1
ATOM 578 O O . ASP A 1 78 ? -10.06168 -20.64384 4.51911 1.000 31.28933 78 ASP A O 1
ATOM 583 N N . ASN A 1 79 ? -10.74677 -22.66359 5.20979 1.000 33.16069 79 ASN A N 1
ATOM 584 C CA . ASN A 1 79 ? -12.11048 -22.43746 4.75079 1.000 33.01760 79 ASN A CA 1
ATOM 585 C C . ASN A 1 79 ? -12.99520 -21.78883 5.80654 1.000 31.45276 79 ASN A C 1
ATOM 586 O O . ASN A 1 79 ? -14.17132 -21.53200 5.53216 1.000 31.17863 79 ASN A O 1
ATOM 591 N N . ARG A 1 80 ? -12.45758 -21.52439 6.99687 1.000 30.88193 80 ARG A N 1
ATOM 592 C CA . ARG A 1 80 ? -13.17781 -20.76498 8.00587 1.000 30.65150 80 ARG A CA 1
ATOM 593 C C . ARG A 1 80 ? -13.28507 -19.30735 7.56530 1.000 33.07135 80 ARG A C 1
ATOM 594 O O . ARG A 1 80 ? -12.30093 -18.70248 7.13073 1.000 29.94172 80 ARG A O 1
ATOM 602 N N . VAL A 1 81 ? -14.49146 -18.74609 7.64499 1.000 29.12513 81 VAL A N 1
ATOM 603 C CA . VAL A 1 81 ? -14.74062 -17.39971 7.16052 1.000 24.18696 81 VAL A CA 1
ATOM 604 C C . VAL A 1 81 ? -15.66519 -16.69809 8.14705 1.000 28.29831 81 VAL A C 1
ATOM 605 O O . VAL A 1 81 ? -16.44643 -17.33910 8.85849 1.000 26.25924 81 VAL A O 1
ATOM 609 N N . GLY A 1 82 ? -15.55979 -15.37037 8.20408 1.000 27.63684 82 GLY A N 1
ATOM 610 C CA . GLY A 1 82 ? -16.31361 -14.61053 9.19220 1.000 25.30766 82 GLY A CA 1
ATOM 611 C C . GLY A 1 82 ? -15.92078 -14.88600 10.63303 1.000 22.50839 82 GLY A C 1
ATOM 612 O O . GLY A 1 82 ? -16.75088 -14.74439 11.53040 1.000 28.99307 82 GLY A O 1
ATOM 613 N N . LEU A 1 83 ? -14.68553 -15.29730 10.87447 1.000 25.23256 83 LEU A N 1
ATOM 614 C CA . LEU A 1 83 ? -14.12465 -15.43583 12.21603 1.000 24.51620 83 LEU A CA 1
ATOM 615 C C . LEU A 1 83 ? -13.19436 -14.25758 12.48852 1.000 25.23096 83 LEU A C 1
ATOM 616 O O . LEU A 1 83 ? -12.23020 -14.04016 11.74906 1.000 25.17963 83 LEU A O 1
ATOM 621 N N . LEU A 1 84 ? -13.45778 -13.53256 13.56479 1.000 25.50550 84 LEU A N 1
ATOM 622 C CA . LEU A 1 84 ? -12.87331 -12.22014 13.80753 1.000 28.66673 84 LEU A CA 1
ATOM 623 C C . LEU A 1 84 ? -12.23393 -12.19027 15.18726 1.000 26.77903 84 LEU A C 1
ATOM 624 O O . LEU A 1 84 ? -12.84997 -12.61444 16.16846 1.000 26.22246 84 LEU A O 1
ATOM 629 N N . VAL A 1 85 ? -11.01281 -11.67755 15.27111 1.000 31.03583 85 VAL A N 1
ATOM 630 C CA . VAL A 1 85 ? -10.38387 -11.35350 16.54849 1.000 25.75272 85 VAL A CA 1
ATOM 631 C C . VAL A 1 85 ? -10.25397 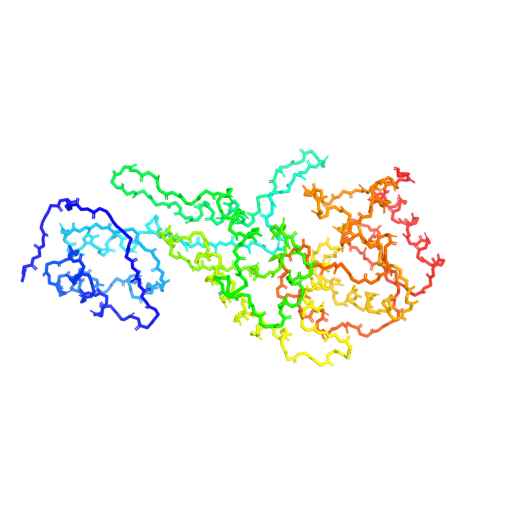-9.84439 16.68214 1.000 23.66058 85 VAL A C 1
ATOM 632 O O . VAL A 1 85 ? -9.70263 -9.18336 15.79684 1.000 22.48380 85 VAL A O 1
ATOM 636 N N . ILE A 1 86 ? -10.74482 -9.30517 17.78849 1.000 22.07580 86 ILE A N 1
ATOM 637 C CA . ILE A 1 86 ? -10.52688 -7.90418 18.12291 1.000 22.75531 86 ILE A CA 1
ATOM 638 C C . ILE A 1 86 ? -9.66426 -7.85921 19.38266 1.000 25.76248 86 ILE A C 1
ATOM 639 O O . ILE A 1 86 ? -10.14485 -8.19710 20.48023 1.000 24.60408 86 ILE A O 1
ATOM 644 N N . PRO A 1 87 ? -8.38235 -7.49983 19.26255 1.000 25.49426 87 PRO A N 1
ATOM 645 C CA . PRO A 1 87 ? -7.51664 -7.42471 20.44164 1.000 23.40842 87 PRO A CA 1
ATOM 646 C C . PRO A 1 87 ? -7.93777 -6.30237 21.37274 1.000 22.26527 87 PRO A C 1
ATOM 647 O O . PRO A 1 87 ? -8.55017 -5.31386 20.96142 1.000 20.17111 87 PRO A O 1
ATOM 651 N N . GLU A 1 88 ? -7.59650 -6.46738 22.64379 1.000 23.34698 88 GLU A N 1
ATOM 652 C CA . GLU A 1 88 ? -7.95680 -5.47749 23.64324 1.000 25.64431 88 GLU A CA 1
ATOM 653 C C . GLU A 1 88 ? -7.41504 -4.09842 23.26571 1.000 26.50263 88 GLU A C 1
ATOM 654 O O . GLU A 1 88 ? -6.31762 -3.96644 22.71839 1.000 23.36949 88 GLU A O 1
ATOM 660 N N . GLY A 1 89 ? -8.22680 -3.07274 23.50930 1.000 23.47139 89 GLY A N 1
ATOM 661 C CA . GLY A 1 89 ? -7.80592 -1.69776 23.31293 1.000 27.40269 89 GLY A CA 1
ATOM 662 C C . GLY A 1 89 ? -7.87688 -1.17733 21.89222 1.000 28.44548 89 GLY A C 1
ATOM 663 O O . GLY A 1 89 ? -7.43129 -0.05054 21.64830 1.000 30.36528 89 GLY A O 1
ATOM 664 N N . ARG A 1 90 ? -8.40395 -1.95166 20.94453 1.000 24.21857 90 ARG A N 1
ATOM 665 C CA . ARG A 1 90 ? -8.60407 -1.42910 19.60260 1.0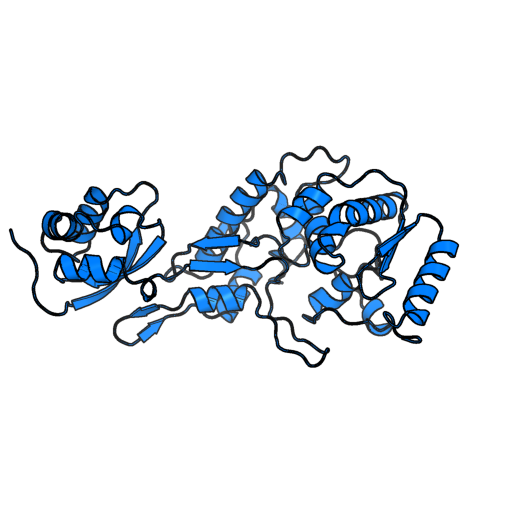00 25.97220 90 ARG A CA 1
ATOM 666 C C . ARG A 1 90 ? -9.71838 -0.38623 19.59520 1.000 25.91551 90 ARG A C 1
ATOM 667 O O . ARG A 1 90 ? -10.59551 -0.36254 20.47300 1.000 21.11817 90 ARG A O 1
ATOM 675 N N . GLN A 1 91 ? -9.69131 0.45196 18.55533 1.000 26.01695 91 GLN A N 1
ATOM 676 C CA . GLN A 1 91 ? -10.70719 1.44060 18.21720 1.000 23.45002 91 GLN A CA 1
ATOM 677 C C . GLN A 1 91 ? -11.42889 1.03238 16.94921 1.000 25.17411 91 GLN A C 1
ATOM 678 O O . GLN A 1 91 ? -11.02294 0.10470 16.25426 1.000 25.01179 91 GLN A O 1
ATOM 684 N N . LEU A 1 92 ? -12.46093 1.80386 16.59961 1.000 23.26000 92 LEU A N 1
ATOM 685 C CA . LEU A 1 92 ? -13.13987 1.55891 15.32781 1.000 26.17788 92 LEU A CA 1
ATOM 686 C C . LEU A 1 92 ? -12.22833 1.88657 14.14480 1.000 29.49663 92 LEU A C 1
ATOM 687 O O . LEU A 1 92 ? -12.15402 1.11518 13.17422 1.000 24.71758 92 LEU A O 1
ATOM 692 N N . ASP A 1 93 ? -11.48806 2.99892 14.23142 1.000 28.55531 93 ASP A N 1
ATOM 693 C CA . ASP A 1 93 ? -10.60095 3.45755 13.16896 1.000 23.87284 93 ASP A CA 1
ATOM 694 C C . ASP A 1 93 ? -9.19352 2.91328 13.31711 1.000 27.61079 93 ASP A C 1
ATOM 695 O O . ASP A 1 93 ? -8.70921 2.67451 14.42667 1.000 29.20728 93 ASP A O 1
ATOM 700 N N . ASP A 1 94 ? -8.52262 2.75730 12.17997 1.000 24.26287 94 ASP A N 1
ATOM 701 C CA . ASP A 1 94 ? -7.08369 2.55379 12.19227 1.000 28.84141 94 ASP A CA 1
ATOM 702 C C . ASP A 1 94 ? -6.41300 3.70072 12.94048 1.000 32.15528 94 ASP A C 1
ATOM 703 O O . ASP A 1 94 ? -6.87908 4.84675 12.92861 1.000 30.90926 94 ASP A O 1
ATOM 708 N N . VAL A 1 95 ? -5.30573 3.39404 13.60046 1.000 33.27743 95 VAL A N 1
ATOM 709 C CA . VAL A 1 95 ? -4.60348 4.38668 14.40572 1.000 39.25925 95 VAL A CA 1
ATOM 710 C C . VAL A 1 95 ? -3.16278 4.45482 13.92868 1.000 39.18005 95 VAL A C 1
ATOM 711 O O . VAL A 1 95 ? -2.44440 3.44889 13.96448 1.000 34.64233 95 VAL A O 1
ATOM 715 N N . SER A 1 96 ? -2.74240 5.63172 13.49008 1.000 37.74930 96 SER A N 1
ATOM 716 C CA . SER A 1 96 ? -1.37226 5.81338 13.04512 1.000 47.01333 96 SER A CA 1
ATOM 717 C C . SER A 1 96 ? -0.43266 6.01388 14.22782 1.000 52.08101 96 SER A C 1
ATOM 718 O O . SER A 1 96 ? -0.80538 6.57319 15.26362 1.000 55.36078 96 SER A O 1
ATOM 721 N N . ALA A 1 97 ? 0.80676 5.56831 14.05732 1.000 60.50973 97 ALA A N 1
ATOM 722 C CA . ALA A 1 97 ? 1.87139 5.83890 15.02029 1.000 68.14438 97 ALA A CA 1
ATOM 723 C C . ALA A 1 97 ? 2.67437 7.04109 14.53027 1.000 70.51188 97 ALA A C 1
ATOM 724 O O . ALA A 1 97 ? 3.42559 6.94097 13.55360 1.000 70.21887 97 ALA A O 1
ATOM 726 N N . VAL A 1 98 ? 2.50435 8.18401 15.19927 1.000 75.40202 98 VAL A N 1
ATOM 727 C CA . VAL A 1 98 ? 3.42979 9.29568 15.00802 1.000 79.30506 98 VAL A CA 1
ATOM 728 C C . VAL A 1 98 ? 4.75488 9.04056 15.71463 1.000 81.42305 98 VAL A C 1
ATOM 729 O O . VAL A 1 98 ? 5.71334 9.80249 15.52482 1.000 83.21303 98 VAL A O 1
ATOM 733 N N . SER A 1 99 ? 4.83721 7.95384 16.51114 1.000 79.81676 99 SER A N 1
ATOM 734 C CA . SER A 1 99 ? 6.03504 7.41860 17.16381 1.000 77.93863 99 SER A CA 1
ATOM 735 C C . SER A 1 99 ? 7.02777 6.78335 16.16117 1.000 80.87845 99 SER A C 1
ATOM 736 O O . SER A 1 99 ? 8.01388 6.15756 16.60919 1.000 82.24530 99 SER A O 1
ATOM 739 N N . ASN A 1 100 ? 6.73304 6.96016 14.86821 1.000 75.56552 100 ASN A N 1
ATOM 740 C CA . ASN A 1 100 ? 7.43260 6.43854 13.68891 1.000 73.35890 100 ASN A CA 1
ATOM 741 C C . ASN A 1 100 ? 7.12474 4.95853 13.42912 1.000 65.62998 100 ASN A C 1
ATOM 742 O O . ASN A 1 100 ? 7.56522 4.43502 12.39012 1.000 61.04905 100 ASN A O 1
ATOM 747 N N . GLY A 1 101 ? 6.36290 4.28259 14.29635 1.000 62.90705 101 GLY A N 1
ATOM 748 C CA . GLY A 1 101 ? 6.01447 2.88566 14.11939 1.000 52.36137 101 GLY A CA 1
ATOM 749 C C . GLY A 1 101 ? 4.82169 2.68610 13.19109 1.000 55.03029 101 GLY A C 1
ATOM 750 O O . GLY A 1 101 ? 4.34142 3.60946 12.52642 1.000 57.71429 101 GLY A O 1
ATOM 751 N N . ALA A 1 102 ? 4.31649 1.44608 13.18456 1.000 40.73410 102 ALA A N 1
ATOM 752 C CA . ALA A 1 102 ? 3.32666 0.98949 12.21731 1.000 39.13912 102 ALA A CA 1
ATOM 753 C C . ALA A 1 102 ? 1.89875 1.38399 12.59328 1.000 37.78741 102 ALA A C 1
ATOM 754 O O . ALA A 1 102 ? 1.55210 1.57386 13.76222 1.000 41.16735 102 ALA A O 1
ATOM 756 N N . VAL A 1 103 ? 1.05546 1.46569 11.56031 1.000 31.47255 103 VAL A N 1
ATOM 757 C CA . VAL A 1 103 ? -0.37968 1.61076 11.76252 1.000 33.96479 103 VAL A CA 1
ATOM 758 C C . VAL A 1 103 ? -0.91357 0.46079 12.60519 1.000 30.23891 103 VAL A C 1
ATOM 759 O O . VAL A 1 103 ? -0.46894 -0.68607 12.48133 1.000 33.26990 103 VAL A O 1
ATOM 763 N N . THR A 1 104 ? -1.86174 0.77027 13.48368 1.000 31.82168 104 THR A N 1
ATOM 764 C CA . THR A 1 104 ? -2.63330 -0.22917 14.21306 1.000 29.54641 104 THR A CA 1
ATOM 765 C C . THR A 1 104 ? -4.02980 -0.29629 13.60214 1.000 35.42675 104 THR A C 1
ATOM 766 O O . THR A 1 104 ? -4.80626 0.66438 13.69991 1.000 33.54775 104 THR A O 1
ATOM 770 N N . GLU A 1 105 ? -4.36015 -1.44822 13.02403 1.000 27.70407 105 GLU A N 1
ATOM 771 C CA . GLU A 1 105 ? -5.63517 -1.62681 12.34735 1.000 27.62812 105 GLU A CA 1
ATOM 772 C C . GLU A 1 105 ? -6.79411 -1.62759 13.32780 1.000 27.64347 105 GLU A C 1
ATOM 773 O O . GLU A 1 105 ? -6.73710 -2.25902 14.38823 1.000 29.31101 105 GLU A O 1
ATOM 779 N N . GLY A 1 106 ? -7.86905 -0.94060 12.94848 1.000 27.76910 106 GLY A N 1
ATOM 780 C CA . GLY A 1 1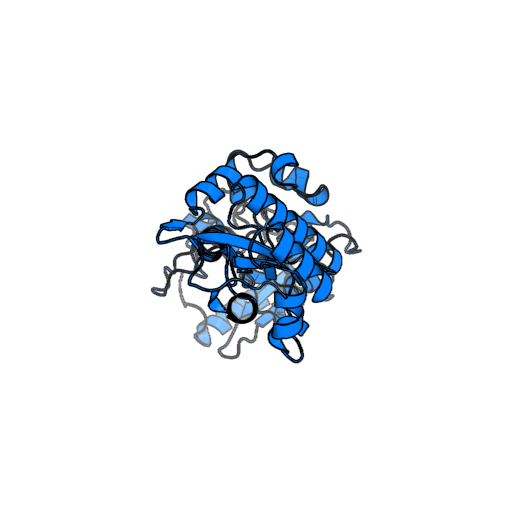06 ? -9.04243 -0.84437 13.79018 1.000 27.16062 106 GLY A CA 1
ATOM 781 C C . GLY A 1 106 ? -10.07634 -1.90270 13.46684 1.000 28.25150 106 GLY A C 1
ATOM 782 O O . GLY A 1 106 ? -9.89903 -2.75074 12.59342 1.000 25.37011 106 GLY A O 1
ATOM 783 N N . ILE A 1 107 ? -11.20003 -1.80306 14.17625 1.000 25.39117 107 ILE A N 1
ATOM 784 C CA . ILE A 1 107 ? -12.23965 -2.81895 14.12251 1.000 28.46376 107 ILE A CA 1
ATOM 785 C C . ILE A 1 107 ? -12.86570 -2.90496 12.72622 1.000 29.23557 107 ILE A C 1
ATOM 786 O O . ILE A 1 107 ? -13.09826 -4.00307 12.22136 1.000 26.32775 107 ILE A O 1
ATOM 791 N N . PHE A 1 108 ? -13.12659 -1.76495 12.07093 1.000 27.45434 108 PHE A N 1
ATOM 792 C CA . PHE A 1 108 ? -13.66939 -1.79329 10.70548 1.000 27.76322 108 PHE A CA 1
ATOM 793 C C . PHE A 1 108 ? -12.74653 -2.55590 9.74969 1.000 29.29957 108 PHE A C 1
ATOM 794 O O . PHE A 1 108 ? -13.18942 -3.45075 9.01414 1.000 28.72055 108 PHE A O 1
ATOM 802 N N . THR A 1 109 ? -11.45235 -2.21952 9.75072 1.000 26.64919 109 THR A N 1
ATOM 803 C CA . THR A 1 109 ? -10.50727 -2.94504 8.91099 1.000 29.85479 109 THR A CA 1
ATOM 804 C C . THR A 1 109 ? -10.50334 -4.43673 9.23807 1.000 29.68296 109 THR A C 1
ATOM 805 O O . THR A 1 109 ? -10.49432 -5.27810 8.33222 1.000 29.26652 109 THR A O 1
ATOM 809 N N . LEU A 1 110 ? -10.51722 -4.78412 10.52950 1.000 30.03347 110 LEU A N 1
ATOM 810 C CA . LEU A 1 110 ? -10.46701 -6.19226 10.91430 1.000 31.68408 110 LEU A CA 1
ATOM 811 C C . LEU A 1 110 ? -11.74297 -6.92893 10.51265 1.000 27.08604 110 LEU A C 1
ATOM 812 O O . LEU A 1 110 ? -11.68281 -8.08326 10.07727 1.000 27.29763 110 LEU A O 1
ATOM 817 N N . ILE A 1 111 ? -12.90804 -6.29686 10.66798 1.000 27.49463 111 ILE A N 1
ATOM 818 C CA . ILE A 1 111 ? -14.14559 -6.93968 10.21758 1.000 30.12979 111 ILE A CA 1
ATOM 819 C C . ILE A 1 111 ? -14.07303 -7.19108 8.72247 1.000 30.63931 111 ILE A C 1
ATOM 820 O O . ILE A 1 111 ? -14.30270 -8.31401 8.25192 1.000 28.12778 111 ILE A O 1
ATOM 825 N N . ALA A 1 112 ? -13.69716 -6.15457 7.96069 1.000 29.93297 112 ALA A N 1
ATOM 826 C CA . ALA A 1 112 ? -13.61907 -6.28521 6.51122 1.000 31.79050 112 ALA A CA 1
ATOM 827 C C . ALA A 1 112 ? -12.70275 -7.43905 6.12584 1.000 31.86379 112 ALA A C 1
ATOM 828 O O . ALA A 1 112 ? -13.04901 -8.26914 5.27928 1.000 34.37777 112 ALA A O 1
ATOM 830 N N . ARG A 1 113 ? -11.53290 -7.51910 6.76106 1.000 31.96216 113 ARG A N 1
ATOM 831 C CA . ARG A 1 113 ? -10.59391 -8.58784 6.43939 1.000 36.28145 113 ARG A CA 1
ATOM 832 C C . ARG A 1 113 ? -11.17615 -9.95681 6.79286 1.000 33.07962 113 ARG A C 1
ATOM 833 O O . ARG A 1 113 ? -11.09208 -10.90203 6.00122 1.000 30.07026 113 ARG A O 1
ATOM 841 N N . ALA A 1 114 ? -11.80187 -10.06645 7.96451 1.000 28.91464 114 ALA A N 1
ATOM 842 C CA . ALA A 1 114 ? -12.45342 -11.30719 8.35942 1.000 26.80942 114 ALA A CA 1
ATOM 843 C C . ALA A 1 114 ? -13.56190 -11.70592 7.39767 1.000 29.40775 114 ALA A C 1
ATOM 844 O O . ALA A 1 114 ? -13.89349 -12.89245 7.30506 1.000 33.13484 114 ALA A O 1
ATOM 846 N N . SER A 1 115 ? -14.15117 -10.74432 6.67704 1.000 29.38520 115 SER A N 1
ATOM 847 C CA . SER A 1 115 ? -15.31429 -11.01993 5.83695 1.000 27.53467 115 SER A CA 1
ATOM 848 C C . SER A 1 115 ? -14.97652 -11.66414 4.49417 1.000 30.69896 115 SER A C 1
ATOM 849 O O . SER A 1 115 ? -15.90320 -12.10348 3.80095 1.000 27.47906 115 SER A O 1
ATOM 852 N N . CYS A 1 116 ? -13.69847 -11.72876 4.10600 1.000 30.32680 116 CYS A N 1
ATOM 853 C CA . CYS A 1 116 ? -13.34750 -12.09755 2.73620 1.000 32.65394 116 CYS A CA 1
ATOM 854 C C . CYS A 1 116 ? -13.55854 -13.58880 2.50218 1.000 31.88416 116 CYS A C 1
ATOM 855 O O . CYS A 1 116 ? -13.12656 -14.41835 3.30183 1.000 31.92121 116 CYS A O 1
ATOM 858 N N . VAL A 1 117 ? -14.25013 -13.92243 1.41307 1.000 33.30299 117 VAL A N 1
ATOM 859 C CA . VAL A 1 117 ? -14.48858 -15.30215 0.99435 1.000 38.21496 117 VAL A CA 1
ATOM 860 C C . VAL A 1 117 ? -14.20099 -15.40018 -0.49670 1.000 36.93624 117 VAL A C 1
ATOM 861 O O . VAL A 1 117 ? -14.74083 -14.61633 -1.28225 1.000 35.85997 117 VAL A O 1
ATOM 865 N N . ASP A 1 118 ? -13.34986 -16.34970 -0.88437 1.000 40.59167 118 ASP A N 1
ATOM 866 C CA . ASP A 1 118 ? -13.10299 -16.63954 -2.29668 1.000 42.02245 118 ASP A CA 1
ATOM 867 C C . ASP A 1 118 ? -14.20985 -17.55495 -2.80762 1.000 39.56476 118 ASP A C 1
ATOM 868 O O . ASP A 1 118 ? -14.28301 -18.72191 -2.40993 1.000 42.11755 118 ASP A O 1
ATOM 873 N N . LEU A 1 119 ? -15.06172 -17.03980 -3.69309 1.000 36.55390 119 LEU A N 1
ATOM 874 C CA . LEU A 1 119 ? -16.18533 -17.78432 -4.25314 1.000 39.95512 119 LEU A CA 1
ATOM 875 C C . LEU A 1 119 ? -15.98771 -17.91189 -5.75591 1.000 42.75842 119 LEU A C 1
ATOM 876 O O . LEU A 1 119 ? -16.18354 -16.93745 -6.49197 1.000 42.52641 119 LEU A O 1
ATOM 881 N N . ASP A 1 120 ? -15.60933 -19.10923 -6.20931 1.000 39.00381 120 ASP A N 1
ATOM 882 C CA . ASP A 1 120 ? -15.40985 -19.38288 -7.63676 1.000 42.41286 120 ASP A CA 1
ATOM 883 C C . ASP A 1 120 ? -14.56183 -18.28781 -8.28953 1.000 48.47535 120 ASP A C 1
ATOM 884 O O . ASP A 1 120 ? -14.94310 -17.67467 -9.29001 1.000 45.26741 120 ASP A O 1
ATOM 889 N N . GLY A 1 121 ? -13.42325 -18.01327 -7.68676 1.000 48.44436 121 GLY A N 1
ATOM 890 C CA . GLY A 1 121 ? -12.54464 -16.96376 -8.18878 1.000 47.45373 121 GLY A CA 1
ATOM 891 C C . GLY A 1 121 ? -12.75920 -15.57811 -7.60321 1.000 54.14442 121 GLY A C 1
ATOM 892 O O . GLY A 1 121 ? -11.79292 -14.89766 -7.26245 1.000 64.46372 121 GLY A O 1
ATOM 893 N N . ASP A 1 122 ? -14.01645 -15.14256 -7.48279 1.000 53.49068 122 ASP A N 1
ATOM 894 C CA . ASP A 1 122 ? -14.29341 -13.80035 -6.97853 1.000 49.08432 122 ASP A CA 1
ATOM 895 C C . ASP A 1 122 ? -13.96047 -13.71736 -5.49109 1.000 49.88127 122 ASP A C 1
ATOM 896 O O . ASP A 1 122 ? -14.54777 -14.43285 -4.67858 1.000 46.83389 122 ASP A O 1
ATOM 901 N N . LYS A 1 123 ? -13.02188 -12.84632 -5.12850 1.000 50.57754 123 LYS A N 1
ATOM 902 C CA . LYS A 1 123 ? -12.81055 -12.51119 -3.72583 1.000 47.50176 123 LYS A CA 1
ATOM 903 C C . LYS A 1 123 ? -13.91270 -11.55302 -3.29220 1.000 44.26390 123 LYS A C 1
ATOM 904 O O . LYS A 1 123 ? -14.07664 -10.48595 -3.88684 1.000 52.20408 123 LYS A O 1
ATOM 910 N N . HIS A 1 124 ? -14.67848 -11.93389 -2.27297 1.000 39.60549 124 HIS A N 1
ATOM 911 C CA . HIS A 1 124 ? -15.87581 -11.21301 -1.85600 1.000 44.46889 124 HIS A CA 1
ATOM 912 C C . HIS A 1 124 ? -15.66671 -10.73081 -0.42572 1.000 42.07971 124 HIS A C 1
ATOM 913 O O . HIS A 1 124 ? -15.55535 -11.54662 0.49581 1.000 36.11313 124 HIS A O 1
ATOM 920 N N . CYS A 1 125 ? -15.60448 -9.41047 -0.24326 1.000 37.41676 125 CYS A N 1
ATOM 921 C CA . CYS A 1 125 ? -15.43238 -8.81103 1.07442 1.000 36.56160 125 CYS A CA 1
ATOM 922 C C . CYS A 1 125 ? -16.42975 -7.67960 1.27245 1.000 37.36903 125 CYS A C 1
ATOM 923 O O . CYS A 1 125 ? -16.88707 -7.04961 0.31234 1.000 39.81779 125 CYS A O 1
ATOM 926 N N . VAL A 1 126 ? -16.78137 -7.45023 2.53302 1.000 34.18077 126 VAL A N 1
ATOM 927 C CA . VAL A 1 126 ? -17.39906 -6.19480 2.94030 1.000 36.69923 126 VAL A CA 1
ATOM 928 C C . VAL A 1 126 ? -16.29457 -5.15267 3.07431 1.000 34.36688 126 VAL A C 1
ATOM 929 O O . VAL A 1 126 ? -15.22832 -5.44655 3.62140 1.000 33.46977 126 VAL A O 1
ATOM 933 N N . ALA A 1 127 ? -16.52088 -3.95284 2.53938 1.000 29.90281 127 ALA A N 1
ATOM 934 C CA . ALA A 1 127 ? -15.52293 -2.88352 2.59573 1.000 35.97953 127 ALA A CA 1
ATOM 935 C C . ALA A 1 127 ? -15.61995 -2.10783 3.90712 1.000 33.92164 127 ALA A C 1
ATOM 936 O O . ALA A 1 127 ? -16.71795 -1.76395 4.35867 1.000 30.75289 127 ALA A O 1
ATOM 938 N N . ALA A 1 128 ? -14.45385 -1.79824 4.49122 1.000 35.36999 128 ALA A N 1
ATOM 939 C CA . ALA A 1 128 ? -14.41300 -1.01477 5.73069 1.000 35.63225 128 ALA A CA 1
ATOM 940 C C . ALA A 1 128 ? -15.24091 0.26879 5.63616 1.000 34.83384 128 ALA A C 1
ATOM 941 O O . ALA A 1 128 ? -15.94153 0.62759 6.58947 1.000 31.65730 128 ALA A O 1
ATOM 943 N N . SER A 1 129 ? -15.19325 0.97020 4.49570 1.000 32.68934 129 SER A N 1
ATOM 944 C CA . SER A 1 129 ? -15.95483 2.21610 4.39993 1.000 31.13567 129 SER A CA 1
ATOM 945 C C . SER A 1 129 ? -17.45804 1.96657 4.45288 1.000 36.69614 129 SER A C 1
ATOM 946 O O . SER A 1 129 ? -18.20702 2.80897 4.97066 1.000 35.35055 129 SER A O 1
ATOM 949 N N . ASP A 1 130 ? -17.92283 0.81519 3.95250 1.000 34.81892 130 ASP A N 1
ATOM 950 C CA . ASP A 1 130 ? -19.34522 0.49665 4.05134 1.000 30.73194 130 ASP A CA 1
ATOM 951 C C . ASP A 1 130 ? -19.75654 0.20005 5.48949 1.000 31.82071 130 ASP A C 1
ATOM 952 O O . ASP A 1 130 ? -20.83331 0.62415 5.94172 1.000 30.34726 130 ASP A O 1
ATOM 957 N N . LEU A 1 131 ? -18.91916 -0.53272 6.22628 1.000 33.20394 131 LEU A N 1
ATOM 958 C CA . LEU A 1 131 ? -19.18356 -0.71888 7.65050 1.000 30.85219 131 LEU A CA 1
ATOM 959 C C . LEU A 1 131 ? -19.19292 0.61955 8.37928 1.000 26.27253 131 LEU A C 1
ATOM 960 O O . LEU A 1 131 ? -20.04826 0.86239 9.23376 1.000 27.90401 131 LEU A O 1
ATOM 965 N N . ARG A 1 132 ? -18.24724 1.50182 8.05430 1.000 27.95658 132 ARG A N 1
ATOM 966 C CA . ARG A 1 132 ? -18.21529 2.80338 8.71312 1.000 29.55974 132 ARG A CA 1
ATOM 967 C C . ARG A 1 132 ? -19.48951 3.59183 8.42885 1.000 32.54608 132 ARG A C 1
ATOM 968 O O . ARG A 1 132 ? -20.09944 4.14976 9.35110 1.000 33.23534 132 ARG A O 1
ATOM 976 N N . GLN A 1 133 ? -19.93839 3.60946 7.16651 1.000 33.91437 133 GLN A N 1
ATOM 977 C CA . GLN A 1 133 ? -21.16051 4.34215 6.83579 1.000 35.25872 133 GLN A CA 1
ATOM 978 C C . GLN A 1 133 ? -22.35876 3.78290 7.59466 1.000 35.21387 133 GLN A C 1
ATOM 979 O O . GLN A 1 133 ? -23.16717 4.54761 8.14999 1.000 34.60632 133 GLN A O 1
ATOM 985 N N . ALA A 1 134 ? -22.48073 2.44877 7.65042 1.000 35.48193 134 ALA A N 1
ATOM 986 C CA . ALA A 1 134 ? -23.58922 1.84745 8.38609 1.000 29.30313 134 ALA A CA 1
ATOM 987 C C . ALA A 1 134 ? -23.53805 2.21230 9.86691 1.000 34.95945 134 ALA A C 1
ATOM 988 O O . ALA A 1 134 ? -24.58080 2.45418 10.49086 1.000 31.83208 134 ALA A O 1
ATOM 990 N N . ALA A 1 135 ? -22.33044 2.24919 10.45072 1.000 32.23492 135 ALA A N 1
ATOM 991 C CA . ALA A 1 135 ? -22.18540 2.72138 11.82743 1.000 29.59883 135 ALA A CA 1
ATOM 992 C C . ALA A 1 135 ? -22.62403 4.17712 11.97638 1.000 35.69298 135 ALA A C 1
ATOM 993 O O . ALA A 1 135 ? -23.14915 4.57321 13.02913 1.000 30.76115 135 ALA A O 1
ATOM 995 N N . THR A 1 136 ? -22.40001 4.98651 10.94253 1.000 33.86866 136 THR A N 1
ATOM 996 C CA . THR A 1 136 ? -22.74420 6.40306 11.02196 1.000 32.14806 136 THR A CA 1
ATOM 997 C C . THR A 1 136 ? -24.24965 6.63403 10.94847 1.000 32.78971 136 THR A C 1
ATOM 998 O O . THR A 1 136 ? -24.78015 7.50227 11.64776 1.000 34.54670 136 THR A O 1
ATOM 1002 N N . THR A 1 137 ? -24.96041 5.87498 10.11391 1.000 38.50740 137 THR A N 1
ATOM 1003 C CA . THR A 1 137 ? -26.32905 6.24263 9.75837 1.000 36.85725 137 THR A CA 1
ATOM 1004 C C . THR A 1 137 ? -27.41000 5.24702 10.16213 1.000 39.66214 137 THR A C 1
ATOM 1005 O O . THR A 1 137 ? -28.57801 5.64485 10.23145 1.000 42.32436 137 THR A O 1
ATOM 1009 N N . ALA A 1 138 ? -27.08645 3.97955 10.41010 1.000 37.66163 138 ALA A N 1
ATOM 1010 C CA . ALA A 1 138 ? -28.14793 3.03010 10.72806 1.000 35.04692 138 ALA A CA 1
ATOM 1011 C C . ALA A 1 138 ? -28.79365 3.37850 12.06111 1.000 37.53744 138 ALA A C 1
ATOM 1012 O O . ALA A 1 138 ? -28.16956 3.97352 12.94669 1.000 37.44651 138 ALA A O 1
ATOM 1014 N N . SER A 1 139 ? -30.06522 3.01452 12.19657 1.000 36.09072 139 SER A N 1
ATOM 1015 C CA . SER A 1 139 ? -30.77826 3.30895 13.42905 1.000 36.51537 139 SER A CA 1
ATOM 1016 C C . SER A 1 139 ? -30.35432 2.35940 14.54732 1.000 35.98951 139 SER A C 1
ATOM 1017 O O . SER A 1 139 ? -29.81959 1.27211 14.31240 1.000 35.04205 139 SER A O 1
ATOM 1020 N N . GLN A 1 140 ? -30.63558 2.78055 15.78221 1.000 37.15020 140 GLN A N 1
ATOM 1021 C CA . GLN A 1 140 ? -30.28470 1.96955 16.93857 1.000 33.97981 140 GLN A CA 1
ATOM 1022 C C . GLN A 1 140 ? -30.92738 0.59404 16.85054 1.000 35.66147 140 GLN A C 1
ATOM 1023 O O . GLN A 1 140 ? -30.26844 -0.41896 17.11403 1.000 33.39194 140 GLN A O 1
ATOM 1029 N N . GLY A 1 141 ? -32.20900 0.53427 16.45387 1.000 38.05777 141 GLY A N 1
ATOM 1030 C CA . GLY A 1 141 ? -32.88058 -0.75458 16.33475 1.000 29.73413 141 GLY A CA 1
ATOM 1031 C C . GLY A 1 141 ? -32.23107 -1.65240 15.29904 1.000 31.99720 141 GLY A C 1
ATOM 1032 O O . GLY A 1 141 ? -32.08667 -2.86157 15.50995 1.000 35.22612 141 GLY A O 1
ATOM 1033 N N . GLU A 1 142 ? -31.80494 -1.07032 14.17610 1.000 32.78221 142 GLU A N 1
ATOM 1034 C CA . GLU A 1 142 ? -31.09856 -1.83992 13.15603 1.000 32.64496 142 GLU A CA 1
ATOM 1035 C C . GLU A 1 142 ? -29.73525 -2.33019 13.62987 1.000 33.82694 142 GLU A C 1
ATOM 1036 O O . GLU A 1 142 ? -29.23300 -3.33672 13.12033 1.000 31.65160 142 GLU A O 1
ATOM 1042 N N . LEU A 1 143 ? -29.07889 -1.59961 14.53106 1.000 36.11286 143 LEU A N 1
ATOM 1043 C CA . LEU A 1 143 ? -27.77515 -2.03920 15.02068 1.000 34.43388 143 LEU A CA 1
ATOM 1044 C C . LEU A 1 143 ? -27.88037 -2.85767 16.29844 1.000 32.77535 143 LEU A C 1
ATOM 1045 O O . LEU A 1 143 ? -26.84973 -3.31963 16.81428 1.000 31.39985 143 LEU A O 1
ATOM 1050 N N . ASP A 1 144 ? -29.09746 -3.05431 16.81301 1.000 32.53757 144 ASP A N 1
ATOM 1051 C CA . ASP A 1 144 ? -29.30601 -3.76681 18.07266 1.000 32.49487 144 ASP A CA 1
ATOM 1052 C C . ASP A 1 144 ? -28.52487 -3.10892 19.20537 1.000 30.71188 144 ASP A C 1
ATOM 1053 O O . ASP A 1 144 ? -28.02849 -3.78101 20.11132 1.000 27.62723 144 ASP A O 1
ATOM 1058 N N . VAL A 1 145 ? -28.41841 -1.78644 19.15721 1.000 26.74202 145 VAL A N 1
ATOM 1059 C CA . VAL A 1 145 ? -27.77247 -1.09051 20.27343 1.000 30.48056 145 VAL A CA 1
ATOM 1060 C C . VAL A 1 145 ? -28.50232 -1.46543 21.55552 1.000 29.17312 145 VAL A C 1
ATOM 1061 O O . VAL A 1 145 ? -29.73595 -1.36747 21.59568 1.000 28.25657 145 VAL A O 1
ATOM 1065 N N . PRO A 1 146 ? -27.81547 -1.93103 22.60339 1.000 27.15106 146 PRO A N 1
ATOM 1066 C CA . PRO A 1 146 ? -28.50729 -2.32404 23.83492 1.000 27.65057 146 PRO A CA 1
ATOM 1067 C C . PRO A 1 146 ? -29.06681 -1.12513 24.58312 1.000 29.12156 146 PRO A C 1
ATOM 1068 O O . PRO A 1 146 ? -28.61180 0.00956 24.44608 1.000 27.45715 146 PRO A O 1
ATOM 1072 N N . ASP A 1 147 ? -30.04663 -1.41779 25.43697 1.000 37.63914 147 ASP A N 1
ATOM 1073 C CA . ASP A 1 147 ? -30.76782 -0.35963 26.13345 1.000 31.63176 147 ASP A CA 1
ATOM 1074 C C . ASP A 1 147 ? -29.83888 0.47935 26.99476 1.000 30.01772 147 ASP A C 1
ATOM 1075 O O . ASP A 1 147 ? -29.91207 1.71344 26.97017 1.000 29.58318 147 ASP A O 1
ATOM 1080 N N . TRP A 1 148 ? -28.92637 -0.16594 27.72527 1.000 22.95398 148 TRP A N 1
ATOM 1081 C CA . TRP A 1 148 ? -28.01794 0.57833 28.59291 1.000 25.63964 148 TRP A CA 1
ATOM 1082 C C . TRP A 1 148 ? -27.11959 1.54261 27.82935 1.000 26.76275 148 TRP A C 1
ATOM 1083 O O . TRP A 1 148 ? -26.49966 2.41084 28.44896 1.000 31.15287 148 TRP A O 1
ATOM 1094 N N . ALA A 1 149 ? -27.01399 1.40905 26.50998 1.000 26.87912 149 ALA A N 1
ATOM 1095 C CA . ALA A 1 149 ? -26.14399 2.26416 25.71236 1.000 25.20566 149 ALA A CA 1
ATOM 1096 C C . ALA A 1 149 ? -26.91657 3.26180 24.86614 1.000 27.62060 149 ALA A C 1
ATOM 1097 O O . ALA A 1 149 ? -26.29459 4.06130 24.15452 1.000 31.52551 149 ALA A O 1
ATOM 1099 N N . SER A 1 150 ? -28.25301 3.20794 24.91595 1.000 30.55345 150 SER A N 1
ATOM 1100 C CA . SER A 1 150 ? -29.10491 3.92324 23.96815 1.000 30.58285 150 SER A CA 1
ATOM 1101 C C . SER A 1 150 ? -28.90176 5.42930 24.04123 1.000 35.32390 150 SER A C 1
ATOM 1102 O O . SER A 1 150 ? -28.76993 6.10585 23.01060 1.000 33.93127 150 SER A O 1
ATOM 1105 N N . ASN A 1 151 ? -28.87911 5.97644 25.25802 1.000 33.87314 151 ASN A N 1
ATOM 1106 C CA . ASN A 1 151 ? -28.74908 7.41863 25.39908 1.000 34.14077 151 ASN A CA 1
ATOM 1107 C C . ASN A 1 151 ? -27.33404 7.87588 25.07312 1.000 36.10475 151 ASN A C 1
ATOM 1108 O O . ASN A 1 151 ? -27.14540 8.94216 24.47227 1.000 37.44676 151 ASN A O 1
ATOM 1113 N N . GLY A 1 152 ? -26.32601 7.07939 25.44558 1.000 34.03220 152 GLY A N 1
ATOM 1114 C CA . GLY A 1 152 ? -24.96224 7.41304 25.05928 1.000 30.49292 152 GLY A CA 1
ATOM 1115 C C . GLY A 1 152 ? -24.79107 7.47914 23.55273 1.000 30.10062 152 GLY A C 1
ATOM 1116 O O . GLY A 1 152 ? -24.24598 8.44639 23.02151 1.000 32.78096 152 GLY A O 1
ATOM 1117 N N . VAL A 1 153 ? -25.29806 6.46880 22.83906 1.000 33.60019 153 VAL A N 1
ATOM 1118 C CA . VAL A 1 153 ? -25.24833 6.50296 21.37725 1.000 33.46657 153 VAL A CA 1
ATOM 1119 C C . VAL A 1 153 ? -26.02590 7.70340 20.85087 1.000 33.41016 153 VAL A C 1
ATOM 1120 O O . VAL A 1 153 ? -25.57305 8.41014 19.93650 1.000 32.47495 153 VAL A O 1
ATOM 1124 N N . ASN A 1 154 ? -27.19134 7.97458 21.44080 1.000 32.30411 154 ASN A N 1
ATOM 1125 C CA . ASN A 1 154 ? -28.06185 9.01788 20.90268 1.000 36.95414 154 ASN A CA 1
ATOM 1126 C C . ASN A 1 154 ? -27.41565 10.39375 20.98150 1.000 40.89173 154 ASN A C 1
ATOM 1127 O O . ASN A 1 154 ? -27.60344 11.21627 20.07943 1.000 42.29191 154 ASN A O 1
ATOM 1132 N N . ALA A 1 155 ? -26.61986 10.65121 22.02109 1.000 35.26580 155 ALA A N 1
ATOM 1133 C CA . ALA A 1 155 ? -25.97105 11.95144 22.13174 1.000 38.93166 155 ALA A CA 1
ATOM 1134 C C . ALA A 1 155 ? -24.87469 12.18134 21.09265 1.000 39.77000 155 ALA A C 1
ATOM 1135 O O . ALA A 1 155 ? -24.32796 13.28748 21.05495 1.000 43.05576 155 ALA A O 1
ATOM 1137 N N . VAL A 1 156 ? -24.52222 11.20274 20.26115 1.000 36.09262 156 VAL A N 1
ATOM 1138 C CA . VAL A 1 156 ? -23.49554 11.38338 19.23868 1.000 36.65567 156 VAL A CA 1
ATOM 1139 C C . VAL A 1 156 ? -24.15605 11.15068 17.88786 1.000 43.06911 156 VAL A C 1
ATOM 1140 O O . VAL A 1 156 ? -24.51484 10.01377 17.55184 1.000 45.75002 156 VAL A O 1
ATOM 1144 N N . ARG A 1 157 ? -24.29799 12.21755 17.10324 1.000 44.08017 157 ARG A N 1
ATOM 1145 C CA . ARG A 1 157 ? -25.11747 12.20686 15.89576 1.000 44.59354 157 ARG A CA 1
ATOM 1146 C C . ARG A 1 157 ? -24.24284 12.24416 14.64995 1.000 38.97536 157 ARG A C 1
ATOM 1147 O O . ARG A 1 157 ? -23.29461 13.03572 14.57434 1.000 38.33219 157 ARG A O 1
ATOM 1155 N N . ASP A 1 158 ? -24.56656 11.38214 13.68297 1.000 38.51642 158 ASP A N 1
ATOM 1156 C CA . ASP A 1 158 ? -23.89509 11.33268 12.37961 1.000 38.89739 158 ASP A CA 1
ATOM 1157 C C . ASP A 1 158 ? -22.39473 11.15425 12.51413 1.000 40.84357 158 ASP A C 1
ATOM 1158 O O . ASP A 1 158 ? -21.62400 11.70312 11.71836 1.000 44.06490 158 ASP A O 1
ATOM 1163 N N . ASP A 1 159 ? -21.96994 10.39114 13.51579 1.000 39.77255 159 ASP A N 1
ATOM 1164 C CA . ASP A 1 159 ? -20.57530 10.00039 13.68110 1.000 33.76398 159 ASP A CA 1
ATOM 1165 C C . ASP A 1 159 ? -20.53835 8.50973 14.00530 1.000 32.36896 159 ASP A C 1
ATOM 1166 O O . ASP A 1 159 ? -21.28082 8.04884 14.88106 1.000 27.54727 159 ASP A O 1
ATOM 1171 N N . HIS A 1 160 ? -19.68930 7.75476 13.29467 1.000 27.89947 160 HIS A N 1
ATOM 1172 C CA . HIS A 1 160 ? -19.56792 6.32415 13.58204 1.000 32.64026 160 HIS A CA 1
ATOM 1173 C C . HIS A 1 160 ? -19.09422 6.08477 15.01546 1.000 28.77806 160 HIS A C 1
ATOM 1174 O O . HIS A 1 160 ? -19.40500 5.04321 15.61769 1.000 31.83421 160 HIS A O 1
ATOM 1181 N N . ARG A 1 161 ? -18.37848 7.05024 15.59772 1.000 30.49384 161 ARG A N 1
ATOM 1182 C CA . ARG A 1 161 ? -17.85799 6.86458 16.94638 1.000 25.84008 161 ARG A CA 1
ATOM 1183 C C . ARG A 1 161 ? -18.97166 6.71601 17.97254 1.000 26.50811 161 ARG A C 1
ATOM 1184 O O . ARG A 1 161 ? -18.68714 6.38548 19.12786 1.000 27.48780 161 ARG A O 1
ATOM 1192 N N . ARG A 1 162 ? -20.22707 6.95365 17.58065 1.000 24.75622 162 ARG A N 1
ATOM 1193 C CA . ARG A 1 162 ? -21.35471 6.72071 18.47266 1.000 25.46442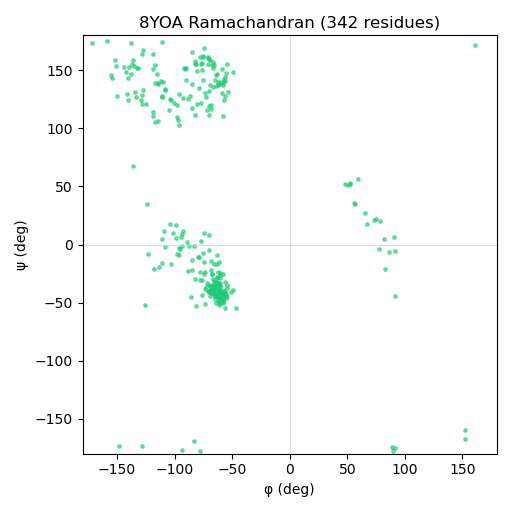 162 ARG A CA 1
ATOM 1194 C C . ARG A 1 162 ? -21.42347 5.27808 18.95774 1.000 29.40282 162 ARG A C 1
ATOM 1195 O O . ARG A 1 162 ? -21.99873 5.03326 20.02736 1.000 25.19753 162 ARG A O 1
ATOM 1203 N N . ILE A 1 163 ? -20.86513 4.31613 18.20690 1.000 23.73781 163 ILE A N 1
ATOM 1204 C CA . ILE A 1 163 ? -20.89697 2.91982 18.64353 1.000 24.55055 163 ILE A CA 1
ATOM 1205 C C . ILE A 1 163 ? -19.56765 2.46823 19.25650 1.000 23.89711 163 ILE A C 1
ATOM 1206 O O . ILE A 1 163 ? -19.37129 1.26487 19.48246 1.000 20.66831 163 ILE A O 1
ATOM 1211 N N . GLU A 1 164 ? -18.64363 3.39496 19.51766 1.000 21.96203 164 GLU A N 1
ATOM 1212 C CA . GLU A 1 164 ? -17.37474 3.01022 20.13511 1.000 24.06447 164 GLU A CA 1
ATOM 1213 C C . GLU A 1 164 ? -17.61008 2.27494 21.45772 1.000 21.48123 164 GLU A C 1
ATOM 1214 O O . GLU A 1 164 ? -18.52682 2.59261 22.22154 1.000 25.53658 164 GLU A O 1
ATOM 1220 N N . GLY A 1 165 ? -16.80477 1.24469 21.70322 1.000 24.77608 165 GLY A N 1
ATOM 1221 C CA . GLY A 1 165 ? -16.96409 0.42551 22.87448 1.000 20.02907 165 GLY A CA 1
ATOM 1222 C C . GLY A 1 165 ? -18.00814 -0.66280 22.75592 1.000 25.00428 165 GLY A C 1
ATOM 1223 O O . GLY A 1 165 ? -17.94029 -1.64409 23.50465 1.000 18.62884 165 GLY A O 1
ATOM 1224 N N . LEU A 1 166 ? -18.96315 -0.53971 21.82635 1.000 21.06618 166 LEU A N 1
ATOM 1225 C CA . LEU A 1 166 ? -20.05085 -1.50791 21.75707 1.000 24.87836 166 LEU A CA 1
ATOM 1226 C C . LEU A 1 166 ? -19.64366 -2.81780 21.09442 1.000 23.73697 166 LEU A C 1
ATOM 1227 O O . LEU A 1 166 ? -20.28750 -3.83327 21.33654 1.000 22.92857 166 LEU A O 1
ATOM 1232 N N . ILE A 1 167 ? -18.61546 -2.81934 20.25450 1.000 26.84278 167 ILE A N 1
ATOM 1233 C CA . ILE A 1 167 ? -18.07073 -4.04825 19.69150 1.000 26.17836 167 ILE A CA 1
ATOM 1234 C C . ILE A 1 167 ? -16.86062 -4.39453 20.55382 1.000 28.02147 167 ILE A C 1
ATOM 1235 O O . ILE A 1 167 ? -15.84335 -3.69344 20.53088 1.000 23.69179 167 ILE A O 1
ATOM 1240 N N . ALA A 1 168 ? -16.98584 -5.45940 21.33441 1.000 23.04610 168 ALA A N 1
ATOM 1241 C CA . ALA A 1 168 ? -16.03764 -5.75528 22.39232 1.000 22.90196 168 ALA A CA 1
ATOM 1242 C C . ALA A 1 168 ? -14.79634 -6.45901 21.84695 1.000 28.55111 168 ALA A C 1
ATOM 1243 O O . ALA A 1 168 ? -14.80495 -7.06199 20.76308 1.000 25.10871 168 ALA A O 1
ATOM 1245 N N . ALA A 1 169 ? -13.71075 -6.34684 22.61530 1.000 22.77714 169 ALA A N 1
ATOM 1246 C CA . ALA A 1 169 ? -12.55805 -7.20693 22.42507 1.000 23.26978 169 ALA A CA 1
ATOM 1247 C C . ALA A 1 169 ? -12.97337 -8.65682 22.61126 1.000 21.93860 169 ALA A C 1
ATOM 1248 O O . ALA A 1 169 ? -13.76760 -8.97879 23.49750 1.000 23.31236 169 ALA A O 1
ATOM 1250 N N . GLY A 1 170 ? -12.45443 -9.53186 21.77219 1.000 22.51181 170 GLY A N 1
ATOM 1251 C CA . GLY A 1 170 ? -12.82598 -10.92720 21.87738 1.000 23.74344 170 GLY A CA 1
ATOM 1252 C C . GLY A 1 170 ? -12.71212 -11.62608 20.53758 1.000 23.40594 170 GLY A C 1
ATOM 1253 O O . GLY A 1 170 ? -12.01552 -11.17281 19.63787 1.000 26.03590 170 GLY A O 1
ATOM 1254 N N . ARG A 1 171 ? -13.40893 -12.75127 20.43258 1.000 23.46186 171 ARG A N 1
ATOM 1255 C CA . ARG A 1 171 ? -13.39788 -13.58142 19.23595 1.000 24.90844 171 ARG A CA 1
ATOM 1256 C C . ARG A 1 171 ? -14.84514 -13.85116 18.84390 1.000 24.28123 171 ARG A C 1
ATOM 1257 O O . ARG A 1 171 ? -15.63633 -14.32890 19.66275 1.000 25.11555 171 ARG A O 1
ATOM 1265 N N . TRP A 1 172 ? -15.19573 -13.52020 17.60857 1.000 19.23107 172 TRP A N 1
ATOM 1266 C CA . TRP A 1 172 ? -16.59281 -13.44758 17.20533 1.000 25.60413 172 TRP A CA 1
ATOM 1267 C C . TRP A 1 172 ? -16.77009 -14.12276 15.86034 1.000 26.12101 172 TRP A C 1
ATOM 1268 O O . TRP A 1 172 ? -15.83731 -14.17716 15.05562 1.000 28.40078 172 TRP A O 1
ATOM 1279 N N . ASP A 1 173 ? -17.98137 -14.61260 15.60929 1.000 28.62247 173 ASP A N 1
ATOM 1280 C CA . ASP A 1 173 ? -18.35977 -15.12712 14.29941 1.000 28.16506 173 ASP A CA 1
ATOM 1281 C C . ASP A 1 173 ? -19.44808 -14.24560 13.70708 1.000 24.18303 173 ASP A C 1
ATOM 1282 O O . ASP A 1 173 ? -20.36911 -13.83520 14.41002 1.000 30.04170 173 ASP A O 1
ATOM 1287 N N . PHE A 1 174 ? -19.35785 -13.96574 12.41318 1.000 23.65141 174 PHE A N 1
ATOM 1288 C CA . PHE A 1 174 ? -20.42733 -13.24705 11.73600 1.000 28.07889 174 PHE A CA 1
ATOM 1289 C C . PHE A 1 174 ? -20.58199 -13.78184 10.32064 1.000 26.27491 174 PHE A C 1
ATOM 1290 O O . PHE A 1 174 ? -19.62195 -14.27256 9.71761 1.000 24.87731 174 PHE A O 1
ATOM 1298 N N . ASP A 1 175 ? -21.79861 -13.66457 9.79316 1.000 26.64868 175 ASP A N 1
ATOM 1299 C CA . ASP A 1 175 ? -22.09642 -14.08564 8.42475 1.000 29.50569 175 ASP A CA 1
ATOM 1300 C C . ASP A 1 175 ? -21.42643 -13.14665 7.42187 1.000 27.40098 175 ASP A C 1
ATOM 1301 O O . ASP A 1 175 ? -21.85060 -11.99332 7.30070 1.000 30.28635 175 ASP A O 1
ATOM 1306 N N . PRO A 1 176 ? -20.42114 -13.59793 6.66416 1.000 26.19927 176 PRO A N 1
ATOM 1307 C CA . PRO A 1 176 ? -19.70887 -12.68690 5.74867 1.000 30.42224 176 PRO A CA 1
ATOM 1308 C C . PRO A 1 176 ? -20.53867 -12.20296 4.57215 1.000 34.64026 176 PRO A C 1
ATOM 1309 O O . PRO A 1 176 ? -20.09140 -11.27103 3.88705 1.000 33.68205 176 PRO A O 1
ATOM 1313 N N . MET A 1 177 ? -21.68932 -12.82495 4.29168 1.000 30.76486 177 MET A N 1
ATOM 1314 C CA . MET A 1 177 ? -22.57030 -12.42601 3.19833 1.000 33.94718 177 MET A CA 1
ATOM 1315 C C . MET A 1 177 ? -23.70120 -11.49977 3.62545 1.000 34.50223 177 MET A C 1
ATOM 1316 O O . MET A 1 177 ? -24.47373 -11.05697 2.76715 1.000 36.64510 177 MET A O 1
ATOM 1321 N N . ALA A 1 178 ? -23.84125 -11.20970 4.91383 1.000 30.11169 178 ALA A N 1
ATOM 1322 C CA . ALA A 1 178 ? -24.90952 -10.32501 5.35214 1.000 30.94648 178 ALA A CA 1
ATOM 1323 C C . ALA A 1 178 ? -24.58750 -8.86578 5.00714 1.000 30.79984 178 ALA A C 1
ATOM 1324 O O . ALA A 1 178 ? -23.47306 -8.51999 4.61545 1.000 24.58184 178 ALA A O 1
ATOM 1326 N N . GLU A 1 179 ? -25.59276 -8.00557 5.14999 1.000 31.52098 179 GLU A N 1
ATOM 1327 C CA . GLU A 1 179 ? -25.41131 -6.57626 4.95947 1.000 31.93810 179 GLU A CA 1
ATOM 1328 C C . GLU A 1 179 ? -24.50796 -5.99467 6.05207 1.000 33.58813 179 GLU A C 1
ATOM 1329 O O . GLU A 1 179 ? -24.38010 -6.57005 7.13435 1.000 34.51959 179 GLU A O 1
ATOM 1335 N N . PRO A 1 180 ? -23.86653 -4.84929 5.78965 1.000 35.34567 180 PRO A N 1
ATOM 1336 C CA . PRO A 1 180 ? -23.03925 -4.21789 6.84179 1.000 30.96732 180 PRO A CA 1
ATOM 1337 C C . PRO A 1 180 ? -23.79398 -3.92687 8.13538 1.000 30.11053 180 PRO A C 1
ATOM 1338 O O . PRO A 1 180 ? -23.26361 -4.16444 9.23333 1.000 28.80263 180 PRO A O 1
ATOM 1342 N N . GLU A 1 181 ? -25.03536 -3.45280 8.04895 1.000 31.87632 181 GLU A N 1
ATOM 1343 C CA . GLU A 1 181 ? -25.78335 -3.19178 9.27273 1.000 33.48944 181 GLU A CA 1
ATOM 1344 C C . GLU A 1 181 ? -25.99802 -4.47220 10.05871 1.000 28.88062 181 GLU A C 1
ATOM 1345 O O . GLU A 1 181 ? -25.89569 -4.47505 11.28627 1.000 28.66470 181 GLU A O 1
ATOM 1351 N N . GLN A 1 182 ? -26.32717 -5.56664 9.38085 1.000 29.94605 182 GLN A N 1
ATOM 1352 C CA . GLN A 1 182 ? -26.59962 -6.79042 10.12723 1.000 31.63933 182 GLN A CA 1
ATOM 1353 C C . GLN A 1 182 ? -25.30754 -7.37061 10.70968 1.000 28.22659 182 GLN A C 1
ATOM 1354 O O . GLN A 1 182 ? -25.32068 -7.95259 11.79676 1.000 26.04613 182 GLN A O 1
ATOM 1360 N N . ILE A 1 183 ? -24.18499 -7.20057 10.01581 1.000 27.83476 183 ILE A N 1
ATOM 1361 C CA . ILE A 1 183 ? -22.90630 -7.63289 10.56914 1.000 29.58563 183 ILE A CA 1
ATOM 1362 C C . ILE A 1 183 ? -22.61379 -6.87761 11.85754 1.000 27.32894 183 ILE A C 1
ATOM 1363 O O . ILE A 1 183 ? -22.36290 -7.48910 12.91106 1.000 26.62481 183 ILE A O 1
ATOM 1368 N N . LEU A 1 184 ? -22.69704 -5.53739 11.80602 1.000 25.79516 184 LEU A N 1
ATOM 1369 C CA . LEU A 1 184 ? -22.48432 -4.73756 13.01665 1.000 27.35314 184 LEU A CA 1
ATOM 1370 C C . LEU A 1 184 ? -23.45563 -5.13356 14.11999 1.000 27.57872 184 LEU A C 1
ATOM 1371 O O . LEU A 1 184 ? -23.05845 -5.25336 15.29011 1.000 25.63486 184 LEU A O 1
ATOM 1376 N N . ALA A 1 185 ? -24.72702 -5.37246 13.76863 1.000 26.74692 185 ALA A N 1
ATOM 1377 C CA . ALA A 1 185 ? -25.71909 -5.71340 14.79158 1.000 30.78148 185 ALA A CA 1
ATOM 1378 C C . ALA A 1 185 ? -25.39309 -7.03441 15.47482 1.000 27.87458 185 ALA A C 1
ATOM 1379 O O . ALA A 1 185 ? -25.54057 -7.16127 16.69820 1.000 29.48190 185 ALA A O 1
ATOM 1381 N N . SER A 1 186 ? -24.97218 -8.04474 14.70617 1.000 27.62919 186 SER A N 1
ATOM 1382 C CA . SER A 1 186 ? -24.67097 -9.31670 15.35227 1.000 29.28585 186 SER A CA 1
ATOM 1383 C C . SER A 1 186 ? -23.44432 -9.17977 16.24645 1.000 25.90187 186 SER A C 1
ATOM 1384 O O . SER A 1 186 ? -23.41747 -9.72569 17.36221 1.000 27.11846 186 SER A O 1
ATOM 1387 N N . LEU A 1 187 ? -22.44094 -8.41277 15.79993 1.000 24.95616 187 LEU A N 1
ATOM 1388 C CA . LEU A 1 187 ? -21.28143 -8.15991 16.66312 1.000 23.22257 187 LEU A CA 1
ATOM 1389 C C . LEU A 1 187 ? -21.69964 -7.46366 17.95567 1.000 25.70960 187 LEU A C 1
ATOM 1390 O O . LEU A 1 187 ? -21.24188 -7.82980 19.04554 1.000 26.14443 187 LEU A O 1
ATOM 1395 N N . ILE A 1 188 ? -22.60085 -6.48614 17.86036 1.000 23.48492 188 ILE A N 1
ATOM 1396 C CA . ILE A 1 188 ? -23.00583 -5.73032 19.04397 1.000 25.99543 188 ILE A CA 1
ATOM 1397 C C . ILE A 1 188 ? -23.82838 -6.60217 19.99646 1.000 28.36868 188 ILE A C 1
ATOM 1398 O O . ILE A 1 188 ? -23.71725 -6.47051 21.22360 1.000 22.23985 188 ILE A O 1
ATOM 1403 N N . ARG A 1 189 ? -24.65643 -7.50887 19.45206 1.000 25.95057 189 ARG A N 1
ATOM 1404 C CA . ARG A 1 189 ? -25.40918 -8.44925 20.28830 1.000 29.31109 189 ARG A CA 1
ATOM 1405 C C . ARG A 1 189 ? -24.48891 -9.42075 21.02407 1.000 29.62177 189 ARG A C 1
ATOM 1406 O O . ARG A 1 189 ? -24.65862 -9.67654 22.23142 1.000 31.12727 189 ARG A O 1
ATOM 1414 N N . GLU A 1 190 ? -23.52551 -10.00164 20.30305 1.000 28.11563 190 GLU A N 1
ATOM 1415 C CA . GLU A 1 190 ? -22.58581 -10.90267 20.95516 1.000 28.66815 190 GLU A CA 1
ATOM 1416 C C . GLU A 1 190 ? -21.77808 -10.16647 22.01896 1.000 26.38872 190 GLU A C 1
ATOM 1417 O O . GLU A 1 190 ? -21.55670 -10.68735 23.12849 1.000 25.68376 190 GLU A O 1
ATOM 1423 N N . SER A 1 191 ? -21.36942 -8.92979 21.71810 1.000 24.96312 191 SER A N 1
ATOM 1424 C CA . SER A 1 191 ? -20.60685 -8.16566 22.69145 1.000 24.63073 191 SER A CA 1
ATOM 1425 C C . SER A 1 191 ? -21.45815 -7.84252 23.90831 1.000 23.93557 191 SER A C 1
ATOM 1426 O O . SER A 1 191 ? -20.95453 -7.81903 25.03263 1.000 23.76108 191 SER A O 1
ATOM 1429 N N . ASN A 1 192 ? -22.74778 -7.57991 23.70686 1.000 24.63379 192 ASN A N 1
ATOM 1430 C CA . ASN A 1 192 ? -23.60634 -7.28259 24.84530 1.000 29.69921 192 ASN A CA 1
ATOM 1431 C C . ASN A 1 192 ? -23.71202 -8.48901 25.77417 1.000 30.72693 192 ASN A C 1
ATOM 1432 O O . ASN A 1 192 ? -23.66121 -8.34691 27.00977 1.000 23.89115 192 ASN A O 1
ATOM 1437 N N . ALA A 1 193 ? -23.83351 -9.69368 25.19663 1.000 31.25616 193 ALA A N 1
ATOM 1438 C CA . ALA A 1 193 ? -23.84461 -10.89257 26.03834 1.000 28.94913 193 ALA A CA 1
ATOM 1439 C C . ALA A 1 193 ? -22.53233 -11.05009 26.80819 1.000 29.06462 193 ALA A C 1
ATOM 1440 O O . ALA A 1 193 ? -22.53682 -11.42177 27.99347 1.000 28.63009 193 ALA A O 1
ATOM 1442 N N . GLN A 1 194 ? -21.39361 -10.80116 26.15077 1.000 27.73875 194 GLN A N 1
ATOM 1443 C CA . GLN A 1 194 ? -20.11479 -10.90040 26.86628 1.000 28.51851 194 GLN A CA 1
ATOM 1444 C C . GLN A 1 194 ? -20.01558 -9.85100 27.97027 1.000 27.35607 194 GLN A C 1
ATOM 1445 O O . GLN A 1 194 ? -19.56169 -10.14158 29.08346 1.000 26.57159 194 GLN A O 1
ATOM 1451 N N . TYR A 1 195 ? -20.41270 -8.61213 27.66669 1.000 26.52094 195 TYR A N 1
ATOM 1452 C CA . TYR A 1 195 ? -20.37128 -7.55006 28.66392 1.000 27.18867 195 TYR A CA 1
ATOM 1453 C C . TYR A 1 195 ? -21.22180 -7.92706 29.86954 1.000 29.47965 195 TYR A C 1
ATOM 1454 O O . TYR A 1 195 ? -20.81756 -7.70527 31.01509 1.000 25.24434 195 TYR A O 1
ATOM 1463 N N . GLN A 1 196 ? -22.40130 -8.51251 29.62812 1.000 27.38700 196 GLN A N 1
ATOM 1464 C CA . GLN A 1 196 ? -23.22809 -8.98848 30.73376 1.000 29.16868 196 GLN A CA 1
ATOM 1465 C C . GLN A 1 196 ? -22.48307 -10.03305 31.54109 1.000 23.40519 196 GLN A C 1
ATOM 1466 O O . GLN A 1 196 ? -22.40292 -9.93850 32.76567 1.000 26.20672 196 GLN A O 1
ATOM 1472 N N . GLN A 1 197 ? -21.87949 -11.00764 30.85985 1.000 27.72168 197 GLN A N 1
ATOM 1473 C CA . GLN A 1 197 ? -21.13951 -12.06085 31.55370 1.000 29.33145 197 GLN A CA 1
ATOM 1474 C C . GLN A 1 197 ? -19.97851 -11.48881 32.38084 1.000 30.26538 197 GLN A C 1
ATOM 1475 O O . GLN A 1 197 ? -19.60488 -12.06326 33.41129 1.000 24.64515 197 GLN A O 1
ATOM 1481 N N . LEU A 1 198 ? -19.41176 -10.35194 31.96080 1.000 27.41760 198 LEU A N 1
ATOM 1482 C CA . LEU A 1 198 ? -18.26063 -9.74289 32.62247 1.000 27.87384 198 LEU A CA 1
ATOM 1483 C C . LEU A 1 198 ? -18.67557 -8.71647 33.67019 1.000 29.78429 198 LEU A C 1
ATOM 1484 O O . LEU A 1 198 ? -17.82786 -7.94838 34.14756 1.000 30.17038 198 LEU A O 1
ATOM 1489 N N . GLY A 1 199 ? -19.96320 -8.67000 34.01927 1.000 28.50827 199 GLY A N 1
ATOM 1490 C CA . GLY A 1 199 ? -20.42255 -7.88594 35.14546 1.000 30.25268 199 GLY A CA 1
ATOM 1491 C C . GLY A 1 199 ? -20.82984 -6.45667 34.85482 1.000 31.08533 199 GLY A C 1
ATOM 1492 O O . GLY A 1 199 ? -21.13732 -5.72332 35.80240 1.000 30.24550 199 GLY A O 1
ATOM 1493 N N . LEU A 1 200 ? -20.87624 -6.04656 33.58156 1.000 27.74173 200 LEU A N 1
ATOM 1494 C CA . LEU A 1 200 ? -21.14518 -4.64691 33.25315 1.000 28.05277 200 LEU A CA 1
ATOM 1495 C C . LEU A 1 200 ? -22.53128 -4.18837 33.71967 1.000 31.39557 200 LEU A C 1
ATOM 1496 O O . LEU A 1 200 ? -22.72499 -3.00882 34.05162 1.000 27.96077 200 LEU A O 1
ATOM 1501 N N . LEU A 1 201 ? -23.51644 -5.08067 33.71345 1.000 31.60553 201 LEU A N 1
ATOM 1502 C CA . LEU A 1 201 ? -24.88448 -4.67887 34.01167 1.000 33.77942 201 LEU A CA 1
ATOM 1503 C C . LEU A 1 201 ? -25.27230 -4.90865 35.46431 1.000 33.89206 201 LEU A C 1
ATOM 1504 O O . LEU A 1 201 ? -26.33010 -4.44642 35.88928 1.000 41.62119 201 LEU A O 1
ATOM 1509 N N . SER A 1 202 ? -24.44797 -5.59495 36.23665 1.000 36.72011 202 SER A N 1
ATOM 1510 C CA . SER A 1 202 ? -24.80824 -6.00707 37.58233 1.000 41.86825 202 SER A CA 1
ATOM 1511 C C . SER A 1 202 ? -23.79673 -5.49070 38.60250 1.000 45.69422 202 SER A C 1
ATOM 1512 O O . SER A 1 202 ? -23.50770 -6.14220 39.60820 1.000 49.01630 202 SER A O 1
ATOM 1515 N N . SER A 1 203 ? -23.25305 -4.30134 38.35823 1.000 41.02951 203 SER A N 1
ATOM 1516 C CA . SER A 1 203 ? -22.24190 -3.71598 39.23493 1.000 45.26212 203 SER A CA 1
ATOM 1517 C C . SER A 1 203 ? -22.89171 -2.87192 40.32333 1.000 39.13974 203 SER A C 1
ATOM 1518 O O . SER A 1 203 ? -23.87262 -2.16729 40.07560 1.000 42.79384 203 SER A O 1
ATOM 1521 N N . ASP A 1 204 ? -22.33167 -2.94110 41.52931 1.000 40.48002 204 ASP A N 1
ATOM 1522 C CA . ASP A 1 204 ? -22.83696 -2.19372 42.67480 1.000 41.75763 204 ASP A CA 1
ATOM 1523 C C . ASP A 1 204 ? -21.97514 -0.97539 43.01114 1.000 40.06891 204 ASP A C 1
ATOM 1524 O O . ASP A 1 204 ? -22.07762 -0.43159 44.12448 1.000 47.38066 204 ASP A O 1
ATOM 1529 N N . ALA A 1 205 ? -21.14343 -0.52706 42.07624 1.000 35.15096 205 ALA A N 1
ATOM 1530 C CA . ALA A 1 205 ? -20.30584 0.64344 42.31370 1.000 34.29489 205 ALA A CA 1
ATOM 1531 C C . ALA A 1 205 ? -21.17513 1.89935 42.30518 1.000 30.24568 205 ALA A C 1
ATOM 1532 O O . ALA A 1 205 ? -21.77139 2.24135 41.28117 1.000 29.82364 205 ALA A O 1
ATOM 1534 N N . ALA A 1 206 ? -21.25267 2.58068 43.44626 1.000 26.71550 206 ALA A N 1
ATOM 1535 C CA . ALA A 1 206 ? -22.24875 3.63529 43.62830 1.000 29.88624 206 ALA A CA 1
ATOM 1536 C C . ALA A 1 206 ? -22.11224 4.73566 42.57878 1.000 29.61966 206 ALA A C 1
ATOM 1537 O O . ALA A 1 206 ? -21.00574 5.16873 42.24199 1.000 26.12229 206 ALA A O 1
ATOM 1539 N N . GLY A 1 207 ? -23.25370 5.18521 42.05674 1.000 30.65520 207 GLY A N 1
ATOM 1540 C CA . GLY A 1 207 ? -23.28104 6.35363 41.19529 1.000 25.79206 207 GLY A CA 1
ATOM 1541 C C . GLY A 1 207 ? -22.72926 6.16978 39.80170 1.000 26.20564 207 GLY A C 1
ATOM 1542 O O . GLY A 1 207 ? -22.36061 7.15054 39.17069 1.000 25.10301 207 GLY A O 1
ATOM 1543 N N . LEU A 1 208 ? -22.65643 4.94538 39.29237 1.000 23.34745 208 LEU A N 1
ATOM 1544 C CA . LEU A 1 208 ? -22.16506 4.71402 37.93815 1.000 31.03112 208 LEU A CA 1
ATOM 1545 C C . LEU A 1 208 ? -23.15213 3.86288 37.16194 1.000 26.10475 208 LEU A C 1
ATOM 1546 O O . LEU A 1 208 ? -23.55841 2.79878 37.63160 1.000 29.96978 208 LEU A O 1
ATOM 1551 N N . SER A 1 209 ? -23.52257 4.32771 35.98118 1.000 27.46967 209 SER A N 1
ATOM 1552 C CA . SER A 1 209 ? -24.31777 3.55335 35.04159 1.000 27.24033 209 SER A CA 1
ATOM 1553 C C . SER A 1 209 ? -23.44719 2.53326 34.31260 1.000 26.84777 209 SER A C 1
ATOM 1554 O O . SER A 1 209 ? -22.21863 2.65851 34.27880 1.000 25.81206 209 SER A O 1
ATOM 1557 N N . PRO A 1 210 ? -24.06330 1.50453 33.71760 1.000 26.09816 210 PRO A N 1
ATOM 1558 C CA . PRO A 1 210 ? -23.26588 0.54473 32.92731 1.000 23.41943 210 PRO A CA 1
ATOM 1559 C C . PRO A 1 210 ? -22.48019 1.20398 31.81073 1.000 23.10256 210 PRO A C 1
ATOM 1560 O O . PRO A 1 210 ? -21.31345 0.84571 31.57669 1.000 21.58237 210 PRO A O 1
ATOM 1564 N N . TYR A 1 211 ? -23.08303 2.18450 31.12368 1.000 23.80661 211 TYR A N 1
ATOM 1565 C CA . TYR A 1 211 ? -22.35532 2.90974 30.07626 1.000 26.75137 211 TYR A CA 1
ATOM 1566 C C . TYR A 1 211 ? -21.14767 3.64808 30.64332 1.000 22.61045 211 TYR A C 1
ATOM 1567 O O . TYR A 1 211 ? -20.06847 3.66205 30.03309 1.000 22.00178 211 TYR A O 1
ATOM 1576 N N . GLN A 1 212 ? -21.30745 4.26434 31.81259 1.000 23.71287 212 GLN A N 1
ATOM 1577 C CA . GLN A 1 212 ? -20.17708 4.94844 32.43504 1.000 24.77967 212 GLN A CA 1
ATOM 1578 C C . GLN A 1 212 ? -19.07250 3.96265 32.80059 1.000 22.48650 212 GLN A C 1
ATOM 1579 O O . GLN A 1 212 ? -17.88272 4.25984 32.64730 1.000 22.30878 212 GLN A O 1
ATOM 1585 N N . VAL A 1 213 ? -19.44420 2.78940 33.30968 1.000 22.76574 213 VAL A N 1
ATOM 1586 C CA . VAL A 1 213 ? -18.43350 1.79048 33.63004 1.000 22.71733 213 VAL A CA 1
ATOM 1587 C C . VAL A 1 213 ? -17.66168 1.40303 32.37783 1.000 23.21018 213 VAL A C 1
ATOM 1588 O O . VAL A 1 213 ? -16.43128 1.29399 32.40317 1.000 23.70252 213 VAL A O 1
ATOM 1592 N N . LEU A 1 214 ? -18.36859 1.19920 31.25622 1.000 24.69988 214 LEU A N 1
ATOM 1593 C CA . LEU A 1 214 ? -17.66765 0.89183 30.01354 1.000 20.00409 214 LEU A CA 1
ATOM 1594 C C . LEU A 1 214 ? -16.69880 2.00687 29.64453 1.000 22.14455 214 LEU A C 1
ATOM 1595 O O . LEU A 1 214 ? -15.55095 1.74584 29.25841 1.000 21.65014 214 LEU A O 1
ATOM 1600 N N . VAL A 1 215 ? -17.14748 3.25771 29.74549 1.000 23.33661 215 VAL A N 1
ATOM 1601 C CA . VAL A 1 215 ? -16.27379 4.38356 29.41191 1.000 24.38244 215 VAL A CA 1
ATOM 1602 C C . VAL A 1 215 ? -15.01146 4.35910 30.26761 1.000 22.02331 215 VAL A C 1
ATOM 1603 O O . VAL A 1 215 ? -13.88974 4.46043 29.74739 1.000 22.01250 215 VAL A O 1
ATOM 1607 N N . VAL A 1 216 ? -15.17385 4.19701 31.58801 1.000 23.70548 216 VAL A N 1
ATOM 1608 C CA . VAL A 1 216 ? -14.01550 4.16649 32.48690 1.000 21.12262 216 VAL A CA 1
ATOM 1609 C C . VAL A 1 216 ? -13.05350 3.04804 32.08725 1.000 23.71902 216 VAL A C 1
ATOM 1610 O O . VAL A 1 216 ? -11.84485 3.27033 31.96173 1.000 21.99622 216 VAL A O 1
ATOM 1614 N N . ALA A 1 217 ? -13.57688 1.83485 31.87022 1.000 22.52478 217 ALA A N 1
ATOM 1615 C CA . ALA A 1 217 ? -12.71831 0.72125 31.45348 1.000 22.04532 217 ALA A CA 1
ATOM 1616 C C . ALA A 1 217 ? -11.94349 1.04993 30.17842 1.000 20.84835 217 ALA A C 1
ATOM 1617 O O . ALA A 1 217 ? -10.76748 0.68791 30.04789 1.000 21.64536 217 ALA A O 1
ATOM 1619 N N . SER A 1 218 ? -12.59707 1.69562 29.20147 1.000 19.79964 218 SER A N 1
ATOM 1620 C CA . SER A 1 218 ? -11.89904 2.04625 27.96001 1.000 22.41545 218 SER A CA 1
ATOM 1621 C C . SER A 1 218 ? -10.76753 3.05587 28.22238 1.000 25.10605 218 SER A C 1
ATOM 1622 O O . SER A 1 218 ? -9.68143 2.98495 27.60229 1.000 27.18241 218 SER A O 1
ATOM 1625 N N . LEU A 1 219 ? -10.99548 3.98939 29.16181 1.000 18.81212 219 LEU A N 1
ATOM 1626 C CA . LEU A 1 219 ? -9.92049 4.89403 29.57235 1.000 25.54088 219 LEU A CA 1
ATOM 1627 C C . LEU A 1 219 ? -8.77559 4.12196 30.22614 1.000 22.80499 219 LEU A C 1
ATOM 1628 O O . LEU A 1 219 ? -7.61043 4.30240 29.86440 1.000 23.39348 219 LEU A O 1
ATOM 1633 N N . LEU A 1 220 ? -9.09076 3.26503 31.19638 1.000 20.47679 220 LEU A N 1
ATOM 1634 C CA . LEU A 1 220 ? -8.04530 2.50436 31.88094 1.000 20.45707 220 LEU A CA 1
ATOM 1635 C C . LEU A 1 220 ? -7.20858 1.72982 30.87933 1.000 24.72014 220 LEU A C 1
ATOM 1636 O O . LEU A 1 220 ? -5.97483 1.65683 31.00171 1.000 21.01437 220 LEU A O 1
ATOM 1641 N N . GLN A 1 221 ? -7.88045 1.11558 29.89667 1.000 23.05882 221 GLN A N 1
ATOM 1642 C CA . GLN A 1 221 ? -7.20696 0.28941 28.90234 1.000 22.21131 221 GLN A CA 1
ATOM 1643 C C . GLN A 1 221 ? -6.19613 1.11422 28.12620 1.000 27.09692 221 GLN A C 1
ATOM 1644 O O . GLN A 1 221 ? -5.12847 0.61393 27.74716 1.000 23.08633 221 GLN A O 1
ATOM 1650 N N . ARG A 1 222 ? -6.52385 2.38399 27.87270 1.000 27.20509 222 ARG A N 1
ATOM 1651 C CA . ARG A 1 222 ? -5.59156 3.23028 27.13041 1.000 25.84953 222 ARG A CA 1
ATOM 1652 C C . ARG A 1 222 ? -4.55540 3.96854 27.98547 1.000 30.32499 222 ARG A C 1
ATOM 1653 O O . ARG A 1 222 ? -3.50876 4.34758 27.44725 1.000 28.99218 222 ARG A O 1
ATOM 1661 N N . GLU A 1 223 ? -4.79628 4.19057 29.28899 1.000 30.86525 223 GLU A N 1
ATOM 1662 C CA . GLU A 1 223 ? -3.89920 5.02493 30.09789 1.000 31.74620 223 GLU A CA 1
ATOM 1663 C C . GLU A 1 223 ? -2.96034 4.25161 31.01557 1.000 32.12023 223 GLU A C 1
ATOM 1664 O O . GLU A 1 223 ? -1.99558 4.84029 31.52472 1.000 31.32188 223 GLU A O 1
ATOM 1670 N N . ALA A 1 224 ? -3.23381 2.98084 31.28242 1.000 29.40892 224 ALA A N 1
ATOM 1671 C CA . ALA A 1 224 ? -2.52426 2.26070 32.32706 1.000 32.64276 224 ALA A CA 1
ATOM 1672 C C . ALA A 1 224 ? -2.13721 0.87376 31.84003 1.000 31.37119 224 ALA A C 1
ATOM 1673 O O . ALA A 1 224 ? -2.70920 0.34148 30.88598 1.000 30.67933 224 ALA A O 1
ATOM 1675 N N . LYS A 1 225 ? -1.13458 0.30369 32.50479 1.000 33.27745 225 LYS A N 1
ATOM 1676 C CA . LYS A 1 225 ? -0.79527 -1.09805 32.36795 1.000 29.34296 225 LYS A CA 1
ATOM 1677 C C . LYS A 1 225 ? -1.80643 -1.92710 33.15184 1.000 30.68828 225 LYS A C 1
ATOM 1678 O O . LYS A 1 225 ? -2.31770 -1.46358 34.17866 1.000 27.45207 225 LYS A O 1
ATOM 1684 N N . PRO A 1 226 ? -2.09125 -3.17246 32.71187 1.000 29.84796 226 PRO A N 1
ATOM 1685 C CA . PRO A 1 226 ? -3.08327 -3.98916 33.43538 1.000 26.79886 226 PRO A CA 1
ATOM 1686 C C . PRO A 1 226 ? -2.86742 -4.04404 34.94386 1.000 26.05634 226 PRO A C 1
ATOM 1687 O O . PRO A 1 226 ? -3.84674 -3.94268 35.69793 1.000 24.99263 226 PRO A O 1
ATOM 1691 N N . ARG A 1 227 ? -1.61372 -4.12745 35.40363 1.000 28.58389 227 ARG A N 1
ATOM 1692 C CA . ARG A 1 227 ? -1.33644 -4.20235 36.83955 1.000 30.57894 227 ARG A CA 1
ATOM 1693 C C . ARG A 1 227 ? -1.94546 -3.02507 37.60430 1.000 28.43268 227 ARG A C 1
ATOM 1694 O O . ARG A 1 227 ? -2.37918 -3.17664 38.75263 1.000 26.81542 227 ARG A O 1
ATOM 1702 N N . ASP A 1 228 ? -2.01941 -1.85939 36.98283 1.000 26.24317 228 ASP A N 1
ATOM 1703 C CA . ASP A 1 228 ? -2.46866 -0.65976 37.66957 1.000 28.19502 228 ASP A CA 1
ATOM 1704 C C . ASP A 1 228 ? -3.95276 -0.35401 37.44963 1.000 28.00293 228 ASP A C 1
ATOM 1705 O O . ASP A 1 228 ? -4.45462 0.61704 38.03720 1.000 25.96182 228 ASP A O 1
ATOM 1710 N N . PHE A 1 229 ? -4.65954 -1.15086 36.62393 1.000 25.70208 229 PHE A N 1
ATOM 1711 C CA . PHE A 1 229 ? -6.04537 -0.81370 36.26431 1.000 24.23954 229 PHE A CA 1
ATOM 1712 C C . PHE A 1 229 ? -6.86092 -0.42084 37.50234 1.000 26.47859 229 PHE A C 1
ATOM 1713 O O . PHE A 1 229 ? -7.42556 0.68135 37.57418 1.000 25.36542 229 PHE A O 1
ATOM 1721 N N . ALA A 1 230 ? -6.88099 -1.29799 38.51293 1.000 23.66319 230 ALA A N 1
ATOM 1722 C CA . ALA A 1 230 ? -7.75137 -1.09240 39.66697 1.000 27.60250 230 ALA A CA 1
ATOM 1723 C C . ALA A 1 230 ? -7.43805 0.22887 40.35416 1.000 27.74506 230 ALA A C 1
ATOM 1724 O O . ALA A 1 230 ? -8.35243 1.01338 40.66771 1.000 26.49657 230 ALA A O 1
ATOM 1726 N N . LYS A 1 231 ? -6.14642 0.53727 40.51663 1.000 26.27077 231 LYS A N 1
ATOM 1727 C CA . LYS A 1 231 ? -5.79260 1.77976 41.20323 1.000 29.27842 231 LYS A CA 1
ATOM 1728 C C . LYS A 1 231 ? -6.14289 2.99675 40.35763 1.000 27.18834 231 LYS A C 1
ATOM 1729 O O . LYS A 1 231 ? -6.67668 3.99079 40.87808 1.000 30.14590 231 LYS A O 1
ATOM 1735 N N . VAL A 1 232 ? -5.91134 2.91642 39.04413 1.000 24.09304 232 VAL A N 1
ATOM 1736 C CA . VAL A 1 232 ? -6.25516 4.04800 38.19801 1.000 23.08663 232 VAL A CA 1
ATOM 1737 C C . VAL A 1 232 ? -7.76119 4.23966 38.22522 1.000 24.13641 232 VAL A C 1
ATOM 1738 O O . VAL A 1 232 ? -8.25359 5.38075 38.22185 1.000 20.93488 232 VAL A O 1
ATOM 1742 N N . ALA A 1 233 ? -8.51404 3.13922 38.35577 1.000 22.62199 233 ALA A N 1
ATOM 1743 C CA . ALA A 1 233 ? -9.95572 3.28827 38.46005 1.000 24.06612 233 ALA A CA 1
ATOM 1744 C C . ALA A 1 233 ? -10.30455 4.13458 39.67431 1.000 23.42525 233 ALA A C 1
ATOM 1745 O O . ALA A 1 233 ? -11.10904 5.06967 39.57499 1.000 21.15550 233 ALA A O 1
ATOM 1747 N N . ARG A 1 234 ? -9.64378 3.87760 40.81089 1.000 25.79970 234 ARG A N 1
ATOM 1748 C CA . ARG A 1 234 ? -9.92419 4.68233 41.99797 1.000 25.57913 234 ARG A CA 1
ATOM 1749 C C . ARG A 1 234 ? -9.57487 6.14305 41.74229 1.000 25.51909 234 ARG A C 1
ATOM 1750 O O . ARG A 1 234 ? -10.37481 7.04175 42.05025 1.000 25.35989 234 ARG A O 1
ATOM 1758 N N . VAL A 1 235 ? -8.43813 6.38784 41.06807 1.000 24.60840 235 VAL A N 1
ATOM 1759 C CA . VAL A 1 235 ? -8.04456 7.75629 40.73828 1.000 23.86811 235 VAL A CA 1
ATOM 1760 C C . VAL A 1 235 ? -9.15274 8.42882 39.94869 1.000 25.19317 235 VAL A C 1
ATOM 1761 O O . VAL A 1 235 ? -9.56792 9.56097 40.25313 1.000 24.28319 235 VAL A O 1
ATOM 1765 N N . VAL A 1 236 ? -9.70966 7.70844 38.97287 1.000 25.21528 236 VAL A N 1
ATOM 1766 C CA . VAL A 1 236 ? -10.73787 8.32341 38.14170 1.000 26.23409 236 VAL A CA 1
ATOM 1767 C C . VAL A 1 236 ? -11.92691 8.71750 39.01371 1.000 28.39183 236 VAL A C 1
ATOM 1768 O O . VAL A 1 236 ? -12.35382 9.88618 39.02601 1.000 25.08602 236 VAL A O 1
ATOM 1772 N N . TYR A 1 237 ? -12.40225 7.78105 39.85045 1.000 25.06277 237 TYR A N 1
ATOM 1773 C CA . TYR A 1 237 ? -13.58529 8.10987 40.64220 1.000 28.09947 237 TYR A CA 1
ATOM 1774 C C . TYR A 1 237 ? -13.26818 9.20523 41.65179 1.000 26.22556 237 TYR A C 1
ATOM 1775 O O . TYR A 1 237 ? -14.09085 10.09926 41.87225 1.000 28.94483 237 TYR A O 1
ATOM 1784 N N . ASN A 1 238 ? -12.04773 9.21324 42.20863 1.000 27.60586 238 ASN A N 1
ATOM 1785 C CA . ASN A 1 238 ? -11.73221 10.26304 43.17243 1.000 24.92729 238 ASN A CA 1
ATOM 1786 C C . ASN A 1 238 ? -11.76169 11.61479 42.48344 1.000 26.28436 238 ASN A C 1
ATOM 1787 O O . ASN A 1 238 ? -12.39686 12.56578 42.96595 1.000 27.90554 238 ASN A O 1
ATOM 1792 N N . ARG A 1 239 ? -11.21260 11.67560 41.27523 1.000 27.60680 239 ARG A N 1
ATOM 1793 C CA . ARG A 1 239 ? -11.23011 12.94350 40.57775 1.000 24.86168 239 ARG A CA 1
ATOM 1794 C C . ARG A 1 239 ? -12.65583 13.33354 40.22936 1.000 30.20308 239 ARG A C 1
ATOM 1795 O O . ARG A 1 239 ? -13.03919 14.50512 40.37579 1.000 30.48622 239 ARG A O 1
ATOM 1803 N N . LEU A 1 240 ? -13.48325 12.35269 39.84036 1.000 28.43794 240 LEU A N 1
ATOM 1804 C CA . LEU A 1 240 ? -14.85776 12.69911 39.50046 1.000 28.16734 240 LEU A CA 1
ATOM 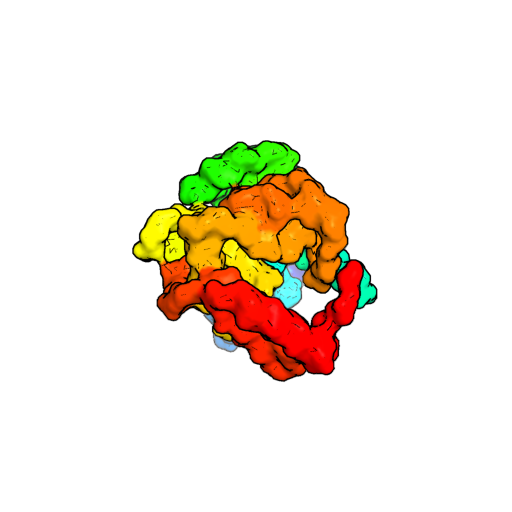1805 C C . LEU A 1 240 ? -15.53770 13.28660 40.71122 1.000 33.03940 240 LEU A C 1
ATOM 1806 O O . LEU A 1 240 ? -16.22326 14.31533 40.61109 1.000 32.74377 240 LEU A O 1
ATOM 1811 N N . ALA A 1 241 ? -15.27745 12.69581 41.88519 1.000 30.87011 241 ALA A N 1
ATOM 1812 C CA . ALA A 1 241 ? -15.91860 13.18682 43.09469 1.000 31.33857 241 ALA A CA 1
ATOM 1813 C C . ALA A 1 241 ? -15.40169 14.57690 43.45072 1.000 34.32549 241 ALA A C 1
ATOM 1814 O O . ALA A 1 241 ? -16.16837 15.43455 43.89704 1.000 27.67785 241 ALA A O 1
ATOM 1816 N N . LYS A 1 242 ? -14.11782 14.83823 43.21721 1.000 31.70465 242 LYS A N 1
ATOM 1817 C CA . LYS A 1 242 ? -13.56775 16.12003 43.62565 1.000 33.37776 242 LYS A CA 1
ATOM 1818 C C . LYS A 1 242 ? -13.70914 17.17794 42.54063 1.000 37.68740 242 LYS A C 1
ATOM 1819 O O . LYS A 1 242 ? -13.26381 18.31588 42.73278 1.000 35.23069 242 LYS A O 1
ATOM 1825 N N . HIS A 1 243 ? -14.33674 16.82559 41.41795 1.000 38.63440 243 HIS A N 1
ATOM 1826 C CA . HIS A 1 243 ? -14.49887 17.71698 40.27013 1.000 39.07789 243 HIS A CA 1
ATOM 1827 C C . HIS A 1 243 ? -13.16249 18.30270 39.84018 1.000 36.31505 243 HIS A C 1
ATOM 1828 O O . HIS A 1 243 ? -12.98308 19.51242 39.69057 1.000 39.48971 243 HIS A O 1
ATOM 1835 N N . GLN A 1 244 ? -12.22038 17.38694 39.65231 1.000 34.48509 244 GLN A N 1
ATOM 1836 C CA . GLN A 1 244 ? -10.93303 17.61083 39.02471 1.000 30.33049 244 GLN A CA 1
ATOM 1837 C C . GLN A 1 244 ? -10.95832 16.94006 37.65508 1.000 36.57221 244 GLN A C 1
ATOM 1838 O O . GLN A 1 244 ? -11.40191 15.78402 37.52816 1.000 28.72309 244 GLN A O 1
ATOM 1844 N N . LYS A 1 245 ? -10.50334 17.65969 36.63041 1.000 33.05376 245 LYS A N 1
ATOM 1845 C CA . LYS A 1 245 ? -10.50637 17.08055 35.29490 1.000 30.04098 245 LYS A CA 1
ATOM 1846 C C . LYS A 1 245 ? -9.58330 15.86499 35.24619 1.000 29.94196 245 LYS A C 1
ATOM 1847 O O . LYS A 1 245 ? -8.58591 15.78359 35.96894 1.000 27.83475 245 LYS A O 1
ATOM 1853 N N . LEU A 1 246 ? -9.95680 14.88054 34.42301 1.000 28.96932 246 LEU A N 1
ATOM 1854 C CA . LEU A 1 246 ? -9.16129 13.65435 34.34942 1.000 27.51489 246 LEU A CA 1
ATOM 1855 C C . LEU A 1 246 ? -7.80674 13.90911 33.70572 1.000 25.93089 246 LEU A C 1
ATOM 1856 O O . LEU A 1 246 ? -6.80783 13.28885 34.08434 1.000 28.72788 246 LEU A O 1
ATOM 1861 N N . GLU A 1 247 ? -7.76841 14.78983 32.70649 1.000 27.73679 247 GLU A N 1
ATOM 1862 C CA . GLU A 1 247 ? -6.55313 15.13304 31.97232 1.000 29.45159 247 GLU A CA 1
ATOM 1863 C C . GLU A 1 247 ? -5.83607 13.89122 31.43538 1.000 29.86621 247 GLU A 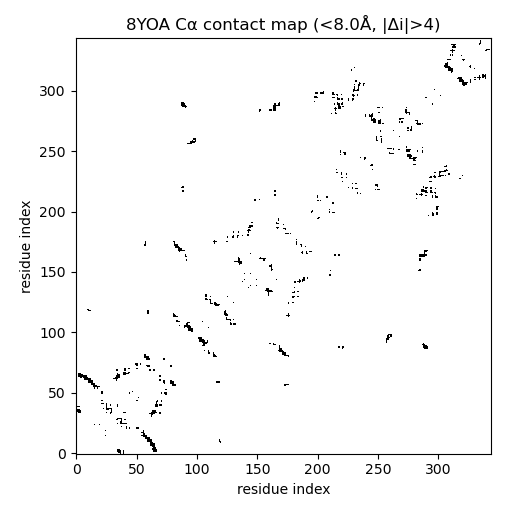C 1
ATOM 1864 O O . GLU A 1 247 ? -4.63841 13.69382 31.63644 1.000 31.31732 247 GLU A O 1
ATOM 1870 N N . PHE A 1 248 ? -6.58639 13.06035 30.71755 1.000 27.21986 248 PHE A N 1
ATOM 1871 C CA . PHE A 1 248 ? -6.04695 11.85027 30.11417 1.000 30.35356 248 PHE A CA 1
ATOM 1872 C C . PHE A 1 248 ? -5.59136 12.14298 28.69044 1.000 29.93074 248 PHE A C 1
ATOM 1873 O O . PHE A 1 248 ? -6.37781 12.64631 27.87235 1.000 25.25212 248 PHE A O 1
ATOM 1881 N N . ASP A 1 249 ? -4.32383 11.81060 28.39203 1.000 28.83492 249 ASP A N 1
ATOM 1882 C CA . ASP A 1 249 ? -3.80551 11.99341 27.03429 1.000 29.06920 249 ASP A CA 1
ATOM 1883 C C . ASP A 1 249 ? -4.57482 11.15097 26.02476 1.000 26.56897 249 ASP A C 1
ATOM 1884 O O . ASP A 1 249 ? -4.78342 11.57287 24.88230 1.000 25.83891 249 ASP A O 1
ATOM 1889 N N . SER A 1 250 ? -5.00893 9.95683 26.42358 1.000 25.14798 250 SER A N 1
ATOM 1890 C CA . SER A 1 250 ? -5.72795 9.10109 25.47901 1.000 26.58353 250 SER A CA 1
ATOM 1891 C C . SER A 1 250 ? -7.04054 9.73522 25.03415 1.000 26.20777 250 SER A C 1
ATOM 1892 O O . SER A 1 250 ? -7.48923 9.49958 23.90925 1.000 23.70794 250 SER A O 1
ATOM 1895 N N . THR A 1 251 ? -7.65294 10.57404 25.86714 1.000 22.85802 251 THR A N 1
ATOM 1896 C CA . THR A 1 251 ? -8.86798 11.24682 25.41023 1.000 25.78455 251 THR A CA 1
ATOM 1897 C C . THR A 1 251 ? -8.57693 12.36061 24.39758 1.000 28.34226 251 THR A C 1
ATOM 1898 O O . THR A 1 251 ? -9.46491 12.71746 23.61577 1.000 30.19505 251 THR A O 1
ATOM 1902 N N . VAL A 1 252 ? -7.36470 12.92545 24.40042 1.000 26.49096 252 VAL A N 1
ATOM 1903 C CA . VAL A 1 252 ? -6.95075 13.83865 23.33762 1.000 27.70588 252 VAL A CA 1
ATOM 1904 C C . VAL A 1 252 ? -6.60009 13.06089 22.07216 1.000 29.87375 252 VAL A C 1
ATOM 1905 O O . VAL A 1 252 ? -6.96849 13.44214 20.95546 1.000 28.91231 252 VAL A O 1
ATOM 1909 N N . ASN A 1 253 ? -5.87476 11.95899 22.22475 1.000 30.02674 253 ASN A N 1
ATOM 1910 C CA . ASN A 1 253 ? -5.41936 11.22358 21.06239 1.000 32.17849 253 ASN A CA 1
ATOM 1911 C C . ASN A 1 253 ? -6.53243 10.42965 20.39145 1.000 33.57101 253 ASN A C 1
ATOM 1912 O O . ASN A 1 253 ? -6.45605 10.20895 19.17895 1.000 32.22844 253 ASN A O 1
ATOM 1917 N N . TYR A 1 254 ? -7.58605 10.05430 21.12357 1.000 27.66778 254 TYR A N 1
ATOM 1918 C CA . TYR A 1 254 ? -8.57547 9.14898 20.54782 1.000 30.79788 254 TYR A CA 1
ATOM 1919 C C . TYR A 1 254 ? -9.17588 9.67951 19.25458 1.000 32.43071 254 TYR A C 1
ATOM 1920 O O . TYR A 1 254 ? -9.11119 8.96674 18.23377 1.000 32.57027 254 TYR A O 1
ATOM 1929 N N . PRO A 1 255 ? -9.73945 10.89170 19.19947 1.000 32.80469 255 PRO A N 1
ATOM 1930 C CA . PRO A 1 255 ? -10.39649 11.31592 17.95735 1.000 37.04678 255 PRO A CA 1
ATOM 1931 C C . PRO A 1 255 ? -9.42036 11.67689 16.86144 1.000 37.45886 255 PRO A C 1
ATOM 1932 O O . PRO A 1 255 ? -9.83253 11.79176 15.70235 1.000 41.17498 255 PRO A O 1
ATOM 1936 N N . LEU A 1 256 ? -8.14976 11.88065 17.18821 1.000 36.33188 256 LEU A N 1
ATOM 1937 C CA . LEU A 1 256 ? -7.14274 12.09624 16.16244 1.000 39.82644 256 LEU A CA 1
ATOM 1938 C C . LEU A 1 256 ? -6.63586 10.78361 15.58060 1.000 41.64476 256 LEU A C 1
ATOM 1939 O O . LEU A 1 256 ? -5.77813 10.80276 14.69299 1.000 39.88209 256 LEU A O 1
ATOM 1944 N N . ASP A 1 257 ? -7.13006 9.65598 16.08470 1.000 42.12470 257 ASP A N 1
ATOM 1945 C CA . ASP A 1 257 ? -6.71220 8.33732 15.63043 1.000 42.68295 257 ASP A CA 1
ATOM 1946 C C . ASP A 1 257 ? -5.18777 8.21661 15.63346 1.000 43.76461 257 ASP A C 1
ATOM 1947 O O . ASP A 1 257 ? -4.57218 7.83753 14.63440 1.000 43.97878 257 ASP A O 1
ATOM 1952 N N . ARG A 1 258 ? -4.56198 8.56592 16.76355 1.000 43.97061 258 ARG A N 1
ATOM 1953 C CA . ARG A 1 258 ? -3.11496 8.43926 16.87934 1.000 42.95468 258 ARG A CA 1
ATOM 1954 C C . ARG A 1 258 ? -2.75962 7.74565 18.18594 1.000 42.34201 258 ARG A C 1
ATOM 1955 O O . ARG A 1 258 ? -3.51449 7.79191 19.15983 1.000 39.62821 258 ARG A O 1
ATOM 1963 N N . GLN A 1 259 ? -1.61729 7.05717 18.17120 1.000 49.33191 259 GLN A N 1
ATOM 1964 C CA . GLN A 1 259 ? -1.22076 6.14136 19.23353 1.000 51.22568 259 GLN A CA 1
ATOM 1965 C C . GLN A 1 259 ? -0.68755 6.91911 20.42906 1.000 48.24772 259 GLN A C 1
ATOM 1966 O O . GLN A 1 259 ? -0.67813 8.15299 20.44599 1.000 53.52945 259 GLN A O 1
ATOM 1972 N N . GLU A 1 260 ? -0.24472 6.18359 21.44782 1.000 46.60870 260 GLU A N 1
ATOM 1973 C CA . GLU A 1 260 ? 0.26515 6.79698 22.66486 1.000 47.77685 260 GLU A CA 1
ATOM 1974 C C . GLU A 1 260 ? 1.43179 7.72440 22.33094 1.000 51.64694 260 GLU A C 1
ATOM 1975 O O . GLU A 1 260 ? 2.50376 7.27334 21.91375 1.000 51.62423 260 GLU A O 1
ATOM 1977 N N . VAL A 1 261 ? 1.20700 9.02988 22.48626 1.000 49.37885 261 VAL A N 1
ATOM 1978 C CA . VAL A 1 261 ? 2.21565 10.05041 22.23383 1.000 51.19696 261 VAL A CA 1
ATOM 1979 C C . VAL A 1 261 ? 1.91537 11.23307 23.14506 1.000 52.59877 261 VAL A C 1
ATOM 1980 O O . VAL A 1 261 ? 0.76909 11.43976 23.56038 1.000 51.60831 261 VAL A O 1
ATOM 1984 N N . ALA A 1 262 ? 2.95726 11.99775 23.47908 1.000 50.55678 262 ALA A N 1
ATOM 1985 C CA . ALA A 1 262 ? 2.75997 13.23196 24.22690 1.000 48.49846 262 ALA A CA 1
ATOM 1986 C C . ALA A 1 262 ? 1.85099 14.17517 23.44877 1.000 43.80784 262 ALA A C 1
ATOM 1987 O O . ALA A 1 262 ? 1.78946 14.14313 22.21540 1.000 43.34519 262 ALA A O 1
ATOM 1989 N N . THR A 1 263 ? 1.11680 15.00254 24.18505 1.000 41.12574 263 THR A N 1
ATOM 1990 C CA . THR A 1 263 ? 0.19222 15.96108 23.59437 1.000 44.30052 263 THR A CA 1
ATOM 1991 C C . THR A 1 263 ? 0.65384 17.39044 23.86577 1.000 41.81568 263 THR A C 1
ATOM 1992 O O . THR A 1 263 ? 1.08835 17.72126 24.97611 1.000 45.97014 263 THR A O 1
ATOM 1996 N N . THR A 1 264 ? 0.54297 18.23100 22.84619 1.000 39.47821 264 THR A N 1
ATOM 1997 C CA . THR A 1 264 ? 0.79816 19.65824 22.95582 1.000 43.81288 264 THR A CA 1
ATOM 1998 C C . THR A 1 264 ? -0.35508 20.36908 23.66939 1.000 46.46027 264 THR A C 1
ATOM 1999 O O . THR A 1 264 ? -1.47781 19.85742 23.76626 1.000 44.09907 264 THR A O 1
ATOM 2003 N N . ASP A 1 265 ? -0.07018 21.58197 24.15532 1.000 46.07427 265 ASP A N 1
ATOM 2004 C CA . ASP A 1 265 ? -1.12761 22.39795 24.74959 1.000 46.90777 265 ASP A CA 1
ATOM 2005 C C . ASP A 1 265 ? -2.19753 22.76769 23.72373 1.000 45.26439 265 ASP A C 1
ATOM 2006 O O . ASP A 1 265 ? -3.37573 22.93589 24.08332 1.000 46.69690 265 ASP A O 1
ATOM 2011 N N . GLU A 1 266 ? -1.81533 22.86143 22.44407 1.000 44.65641 266 GLU A N 1
ATOM 2012 C CA . GLU A 1 266 ? -2.78838 23.07901 21.37350 1.000 46.73063 266 GLU A CA 1
ATOM 2013 C C . GLU A 1 266 ? -3.77327 21.91955 21.27292 1.000 46.09867 266 GLU A C 1
ATOM 2014 O O . GLU A 1 266 ? -4.98921 22.12660 21.17243 1.000 40.94689 266 GLU A O 1
ATOM 2020 N N . ASP A 1 267 ? -3.25492 20.68526 21.25009 1.000 46.09874 267 ASP A N 1
ATOM 2021 C CA . ASP A 1 267 ? -4.12913 19.51524 21.21478 1.000 44.31464 267 ASP A CA 1
ATOM 2022 C C . ASP A 1 267 ? -5.00760 19.44664 22.45625 1.000 38.05746 267 ASP A C 1
ATOM 2023 O O . ASP A 1 267 ? -6.20839 19.17137 22.35845 1.000 33.34460 267 ASP A O 1
ATOM 2028 N N . ARG A 1 268 ? -4.41829 19.68044 23.63682 1.000 35.28622 268 ARG A N 1
ATOM 2029 C CA . ARG A 1 268 ? -5.17809 19.61643 24.87804 1.000 35.95280 268 ARG A CA 1
ATOM 2030 C C . ARG A 1 268 ? -6.28180 20.65870 24.92816 1.000 41.66274 268 ARG A C 1
ATOM 2031 O O . ARG A 1 268 ? -7.26789 20.45885 25.65186 1.000 37.90979 268 ARG A O 1
ATOM 2039 N N . GLU A 1 269 ? -6.14829 21.75363 24.16511 1.000 36.20864 269 GLU A N 1
ATOM 2040 C CA . GLU A 1 269 ? -7.16678 22.79582 24.17832 1.000 39.87825 269 GLU A CA 1
ATOM 2041 C C . GLU A 1 269 ? -8.33677 22.54231 23.22135 1.000 35.77112 269 GLU A C 1
ATOM 2042 O O . GLU A 1 269 ? -9.41874 23.09117 23.44534 1.000 34.19107 269 GLU A O 1
ATOM 2048 N N . ARG A 1 270 ? -8.17121 21.72301 22.18698 1.000 36.48616 270 ARG A N 1
ATOM 2049 C CA . ARG A 1 270 ? -9.28018 21.43174 21.27422 1.000 39.09256 270 ARG A CA 1
ATOM 2050 C C . ARG A 1 270 ? -10.48702 20.86503 22.01981 1.000 39.55517 270 ARG A C 1
ATOM 2051 O O . ARG A 1 270 ? -10.38177 19.85151 22.71574 1.000 40.97782 270 ARG A O 1
ATOM 2059 N N . LYS A 1 271 ? -11.64145 21.50977 21.85958 1.000 34.10415 271 LYS A N 1
ATOM 2060 C CA . LYS A 1 271 ? -12.87371 21.06168 22.50140 1.000 37.10012 271 LYS A CA 1
ATOM 2061 C C . LYS A 1 271 ? -13.47093 19.91788 21.69442 1.000 35.28426 271 LYS A C 1
ATOM 2062 O O . LYS A 1 271 ? -13.76270 20.09148 20.51156 1.000 36.30722 271 LYS A O 1
ATOM 2068 N N . THR A 1 272 ? -13.64698 18.75127 22.31957 1.000 34.47720 272 THR A N 1
ATOM 2069 C CA . THR A 1 272 ? -14.31794 17.62178 21.67940 1.000 31.94248 272 THR A CA 1
ATOM 2070 C C . THR A 1 272 ? -15.25304 16.96935 22.68974 1.000 30.72945 272 THR A C 1
ATOM 2071 O O . THR A 1 272 ? -15.25823 17.31185 23.87884 1.000 29.61842 272 THR A O 1
ATOM 2075 N N . LEU A 1 273 ? -16.04484 16.00387 22.20824 1.000 31.59377 273 LEU A N 1
ATOM 2076 C CA . LEU A 1 273 ? -16.89331 15.20952 23.09892 1.000 32.35382 273 LEU A CA 1
ATOM 2077 C C . LEU A 1 273 ? -16.08545 14.38122 24.08933 1.000 26.57952 273 LEU A C 1
ATOM 2078 O O . LEU A 1 273 ? -16.64708 13.91259 25.07504 1.000 32.37231 273 LEU A O 1
ATOM 2083 N N . TRP A 1 274 ? -14.78733 14.19116 23.84711 1.000 24.73140 274 TRP A N 1
ATOM 2084 C CA . TRP A 1 274 ? -13.95695 13.26738 24.60695 1.000 26.63692 274 TRP A CA 1
ATOM 2085 C C . TRP A 1 274 ? -12.86940 13.92910 25.45115 1.000 30.22218 274 TRP A C 1
ATOM 2086 O O . TRP A 1 274 ? -12.36116 13.28271 26.37222 1.000 29.85874 274 TRP A O 1
ATOM 2097 N N . ASN A 1 275 ? -12.49208 15.18137 25.15687 1.000 28.12600 275 ASN A N 1
ATOM 2098 C CA . ASN A 1 275 ? -11.29885 15.79705 25.73859 1.000 27.00309 275 ASN A CA 1
ATOM 2099 C C . ASN A 1 275 ? -11.47702 16.04793 27.23201 1.000 27.28982 275 ASN A C 1
ATOM 2100 O O . ASN A 1 275 ? -12.33635 16.83798 27.63528 1.000 29.37663 275 ASN A O 1
ATOM 2105 N N . THR A 1 276 ? -10.65688 15.39350 28.05457 1.000 25.88629 276 THR A N 1
ATOM 2106 C CA . THR A 1 276 ? -10.73157 15.53863 29.50594 1.000 24.97194 276 THR A CA 1
ATOM 2107 C C . THR A 1 276 ? -9.69293 16.50643 30.05801 1.000 28.92885 276 THR A C 1
ATOM 2108 O O . THR A 1 276 ? -9.56409 16.62168 31.28214 1.000 25.26473 276 THR A O 1
ATOM 2112 N N . TYR A 1 277 ? -8.92887 17.18153 29.19243 1.000 28.57606 277 TYR A N 1
ATOM 2113 C CA . TYR A 1 277 ? -8.19305 18.36443 29.63925 1.000 30.19274 277 TYR A CA 1
ATOM 2114 C C . TYR A 1 277 ? -9.09125 19.60025 29.63499 1.000 32.07809 277 TYR A C 1
ATOM 2115 O O . TYR A 1 277 ? -8.91997 20.49860 30.46576 1.000 33.21432 277 TYR A O 1
ATOM 2124 N N . VAL A 1 278 ? -10.07255 19.61828 28.73959 1.000 33.08446 278 VAL A N 1
ATOM 2125 C CA . VAL A 1 278 ? -10.96965 20.74651 28.52879 1.000 34.51038 278 VAL A CA 1
ATOM 2126 C C . VAL A 1 278 ? -12.15031 20.71015 29.48858 1.000 36.98532 278 VAL A C 1
ATOM 2127 O O . VAL A 1 278 ? -12.54191 21.73585 30.05189 1.000 36.06097 278 VAL A O 1
ATOM 2131 N N . SER A 1 279 ? -12.77136 19.54540 29.65829 1.000 34.28947 279 SER A N 1
ATOM 2132 C CA . SER A 1 279 ? -14.01290 19.44237 30.40816 1.000 32.07763 279 SER A CA 1
ATOM 2133 C C . SER A 1 279 ? -13.85767 18.53707 31.61619 1.000 30.65666 279 SER A C 1
ATOM 2134 O O . SER A 1 279 ? -13.04262 17.61223 31.62749 1.000 30.09286 279 SER A O 1
ATOM 2137 N N . GLN A 1 280 ? -14.65311 18.81993 32.63824 1.000 30.68333 280 GLN A N 1
ATOM 2138 C CA . GLN A 1 280 ? -14.79559 17.88459 33.72756 1.000 27.34417 280 GLN A CA 1
ATOM 2139 C C . GLN A 1 280 ? -15.58596 16.67009 33.25781 1.000 29.74401 280 GLN A C 1
ATOM 2140 O O . GLN A 1 280 ? -16.29277 16.71404 32.24128 1.000 30.65775 280 GLN A O 1
ATOM 2146 N N . GLY A 1 281 ? -15.45117 15.56868 34.00531 1.000 25.59769 281 GLY A N 1
ATOM 2147 C CA . GLY A 1 281 ? -16.25515 14.37773 33.75791 1.000 25.05362 281 GLY A CA 1
ATOM 2148 C C . GLY A 1 281 ? -15.61997 13.37047 32.81546 1.000 27.86735 281 GLY A C 1
ATOM 2149 O O . GLY A 1 281 ? -14.47081 13.49487 32.37197 1.000 28.61499 281 GLY A O 1
ATOM 2150 N N . LEU A 1 282 ? -16.39895 12.33170 32.51704 1.000 25.82519 282 LEU A N 1
ATOM 2151 C CA . LEU A 1 282 ? -15.92758 11.28301 31.62911 1.000 27.41080 282 LEU A CA 1
ATOM 2152 C C . LEU A 1 282 ? -16.08297 11.68352 30.16812 1.000 27.05770 282 LEU A C 1
ATOM 2153 O O . LEU A 1 282 ? -16.94281 12.47251 29.78952 1.000 27.73978 282 LEU A O 1
ATOM 2158 N N . SER A 1 283 ? -15.26074 11.06727 29.34564 1.000 29.91385 283 SER A N 1
ATOM 2159 C CA . SER A 1 283 ? -15.41035 11.10560 27.90396 1.000 27.76034 283 SER A CA 1
ATOM 2160 C C . SER A 1 283 ? -16.85168 10.78013 27.49667 1.000 28.74253 283 SER A C 1
ATOM 2161 O O . SER A 1 283 ? -17.55024 10.00698 28.15790 1.000 27.45488 283 SER A O 1
ATOM 2164 N N . GLY A 1 284 ? -17.30651 11.37712 26.39193 1.000 31.91782 284 GLY A N 1
ATOM 2165 C CA . GLY A 1 284 ? -18.69558 11.19539 25.98039 1.000 28.99741 284 GLY A CA 1
ATOM 2166 C C . GLY A 1 284 ? -19.03732 9.75774 25.61953 1.000 31.77823 284 GLY A C 1
ATOM 2167 O O . GLY A 1 284 ? -20.12509 9.26594 25.93937 1.000 27.86231 284 GLY A O 1
ATOM 2168 N N . THR A 1 285 ? -18.13295 9.07706 24.92937 1.0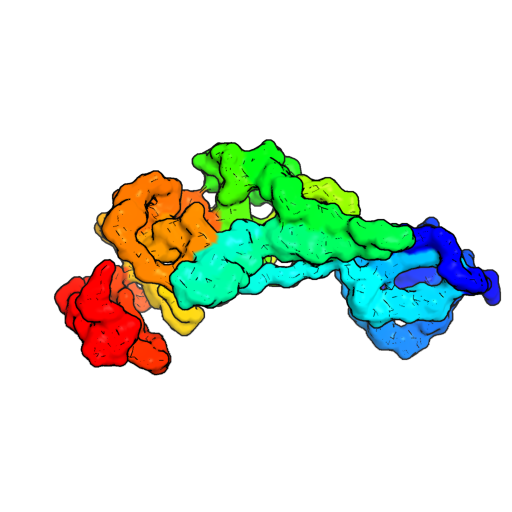00 24.94144 285 THR A N 1
ATOM 2169 C CA . THR A 1 285 ? -18.26349 7.67687 24.56678 1.000 23.54398 285 THR A CA 1
ATOM 2170 C C . THR A 1 285 ? -16.98735 6.98763 25.00293 1.000 24.67432 285 THR A C 1
ATOM 2171 O O . THR A 1 285 ? -15.98647 7.65784 25.29292 1.000 22.41415 285 THR A O 1
ATOM 2175 N N . PRO A 1 286 ? -16.98901 5.63433 25.07710 1.000 21.41351 286 PRO A N 1
ATOM 2176 C CA . PRO A 1 286 ? -15.72305 4.91253 25.24885 1.000 22.08116 286 PRO A CA 1
ATOM 2177 C C . PRO A 1 286 ? -14.73407 5.31397 24.16747 1.000 23.69136 286 PRO A C 1
ATOM 2178 O O . PRO A 1 286 ? -15.14882 5.73468 23.08283 1.000 19.28944 286 PRO A O 1
ATOM 2182 N N . ILE A 1 287 ? -13.43661 5.17386 24.44063 1.000 17.81933 287 ILE A N 1
ATOM 2183 C CA . ILE A 1 287 ? -12.39882 5.50705 23.48089 1.000 20.44782 287 ILE A CA 1
ATOM 2184 C C . ILE A 1 287 ? -11.67933 4.26490 22.96702 1.000 21.81706 287 ILE A C 1
ATOM 2185 O O . ILE A 1 287 ? -10.71216 4.38739 22.20045 1.000 19.82121 287 ILE A O 1
ATOM 2190 N N . SER A 1 288 ? -12.12962 3.07114 23.35845 1.000 23.11230 288 SER A N 1
ATOM 2191 C CA . SER A 1 288 ? -11.52165 1.81904 22.91630 1.000 22.13839 288 SER A CA 1
ATOM 2192 C C . SER A 1 288 ? -12.40284 0.66144 23.37721 1.000 23.17748 288 SER A C 1
ATOM 2193 O O . SER A 1 288 ? -13.36503 0.84916 24.12334 1.000 23.29990 288 SER A O 1
ATOM 2196 N N . SER A 1 289 ? -12.05161 -0.54723 22.93417 1.000 22.12450 289 SER A N 1
ATOM 2197 C CA . SER A 1 289 ? -12.71712 -1.76954 23.37308 1.000 23.10170 289 SER A CA 1
ATOM 2198 C C . SER A 1 289 ? -11.91527 -2.41193 24.50922 1.000 20.72064 289 SER A C 1
ATOM 2199 O O . SER A 1 289 ? -10.86625 -3.02250 24.25318 1.000 22.09026 289 SER A O 1
ATOM 2202 N N . PRO A 1 290 ? -12.33887 -2.27909 25.76301 1.000 17.58315 290 PRO A N 1
ATOM 2203 C CA . PRO A 1 290 ? -11.47965 -2.66515 26.89073 1.000 20.83104 290 PRO A CA 1
ATOM 2204 C C . PRO A 1 290 ? -11.40830 -4.17066 27.10543 1.000 24.08068 290 PRO A C 1
ATOM 2205 O O . PRO A 1 290 ? -12.32688 -4.93371 26.77269 1.000 22.60780 290 PRO A O 1
ATOM 2209 N N . SER A 1 291 ? -10.30639 -4.57148 27.73687 1.000 19.92413 291 SER A N 1
ATOM 2210 C CA . SER A 1 291 ? -10.09960 -5.95531 28.13908 1.000 23.79754 291 SER A CA 1
ATOM 2211 C C . SER A 1 291 ? -11.02201 -6.32964 29.30110 1.000 23.95862 291 SER A C 1
ATOM 2212 O O . SER A 1 291 ? -11.51722 -5.45754 30.02099 1.000 24.81105 291 SER A O 1
ATOM 2215 N N . PRO A 1 292 ? -11.23614 -7.62765 29.52394 1.000 25.48640 292 PRO A N 1
ATOM 2216 C CA . PRO A 1 292 ? -11.99018 -8.04374 30.72094 1.000 24.26422 292 PRO A CA 1
ATOM 2217 C C . PRO A 1 292 ? -11.42200 -7.50800 32.02593 1.000 24.82567 292 PRO A C 1
ATOM 2218 O O . PRO A 1 292 ? -12.20047 -7.13249 32.91696 1.000 28.19521 292 PRO A O 1
ATOM 2222 N N . GLU A 1 293 ? -10.09576 -7.43277 32.16655 1.000 20.48582 293 GLU A N 1
ATOM 2223 C CA . GLU A 1 293 ? -9.51006 -6.94897 33.42210 1.000 25.09493 293 GLU A CA 1
ATOM 22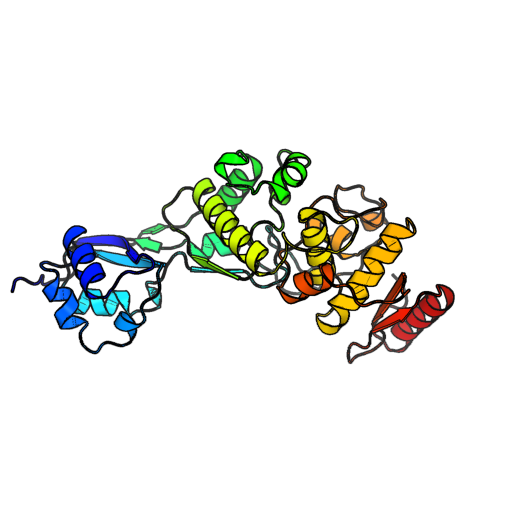24 C C . GLU A 1 293 ? -9.77873 -5.45256 33.64237 1.000 23.07896 293 GLU A C 1
ATOM 2225 O O . GLU A 1 293 ? -9.99844 -5.01251 34.77393 1.000 22.19206 293 GLU A O 1
ATOM 2231 N N . ALA A 1 294 ? -9.72335 -4.64784 32.58116 1.000 23.57481 294 ALA A N 1
ATOM 2232 C CA . ALA A 1 294 ? -10.10500 -3.24524 32.70936 1.000 22.80828 294 ALA A CA 1
ATOM 2233 C C . ALA A 1 294 ? -11.55986 -3.11645 33.15399 1.000 21.14881 294 ALA A C 1
ATOM 2234 O O . ALA A 1 294 ? -11.88796 -2.27703 34.00122 1.000 20.65073 294 ALA A O 1
ATOM 2236 N N . LEU A 1 295 ? -12.44483 -3.95436 32.60162 1.000 22.66670 295 LEU A N 1
ATOM 2237 C CA . LEU A 1 295 ? -13.83272 -3.96740 33.04991 1.000 25.07461 295 LEU A CA 1
ATOM 2238 C C . LEU A 1 295 ? -13.92238 -4.27365 34.53700 1.000 25.45679 295 LEU A C 1
ATOM 2239 O O . LEU A 1 295 ? -14.62804 -3.57663 35.28547 1.000 25.55843 295 LEU A O 1
ATOM 2244 N N . GLN A 1 296 ? -13.20127 -5.31452 34.99062 1.000 25.45600 296 GLN A N 1
ATOM 2245 C CA . GLN A 1 296 ? -13.27194 -5.69135 36.40653 1.000 30.02797 296 GLN A CA 1
ATOM 2246 C C . GLN A 1 296 ? -12.76438 -4.56249 37.30029 1.000 30.54675 296 GLN A C 1
ATOM 2247 O O . GLN A 1 296 ? -13.31903 -4.32034 38.38147 1.000 26.15210 296 GLN A O 1
ATOM 2253 N N . ALA A 1 297 ? -11.68331 -3.88899 36.87613 1.000 24.36641 297 ALA A N 1
ATOM 2254 C CA . ALA A 1 297 ? -11.15560 -2.75594 37.63144 1.000 26.37457 297 ALA A CA 1
ATOM 2255 C C . ALA A 1 297 ? -12.15456 -1.61317 37.69191 1.000 24.16564 297 ALA A C 1
ATOM 2256 O O . ALA A 1 297 ? -12.33069 -0.98663 38.74176 1.000 25.65182 297 ALA A O 1
ATOM 2258 N N . ALA A 1 298 ? -12.78738 -1.29087 36.56337 1.000 20.69637 298 ALA A N 1
ATOM 2259 C CA . ALA A 1 298 ? -13.78710 -0.22664 36.58223 1.000 22.77518 298 ALA A CA 1
ATOM 2260 C C . ALA A 1 298 ? -14.97239 -0.59466 37.48143 1.000 26.64057 298 ALA A C 1
ATOM 2261 O O . ALA A 1 298 ? -15.58136 0.28662 38.09924 1.000 23.20013 298 ALA A O 1
ATOM 2263 N N . GLU A 1 299 ? -15.30920 -1.88772 37.57475 1.000 24.44365 299 GLU A N 1
ATOM 2264 C CA . GLU A 1 299 ? -16.38775 -2.31579 38.46439 1.000 28.95344 299 GLU A CA 1
ATOM 2265 C C . GLU A 1 299 ? -15.96639 -2.33499 39.92664 1.000 28.40688 299 GLU A C 1
ATOM 2266 O O . GLU A 1 299 ? -16.80418 -2.14216 40.80835 1.000 29.36833 299 GLU A O 1
ATOM 2272 N N . ARG A 1 300 ? -14.69500 -2.59245 40.21222 1.000 25.49333 300 ARG A N 1
ATOM 2273 C CA . ARG A 1 300 ? -14.23494 -2.82173 41.58179 1.000 26.92066 300 ARG A CA 1
ATOM 2274 C C . ARG A 1 300 ? -12.93342 -2.06031 41.79587 1.000 29.17674 300 ARG A C 1
ATOM 2275 O O . ARG A 1 300 ? -11.86329 -2.64824 41.97316 1.000 26.91630 300 ARG A O 1
ATOM 2283 N N . PRO A 1 301 ? -12.99813 -0.73199 41.78641 1.000 27.70004 301 PRO A N 1
ATOM 2284 C CA . PRO A 1 301 ? -11.79473 0.06475 42.02968 1.000 26.66819 301 PRO A CA 1
ATOM 2285 C C . PRO A 1 301 ? -11.17486 -0.25635 43.38089 1.000 30.92222 301 PRO A C 1
ATOM 2286 O O . PRO A 1 301 ? -11.87036 -0.41097 44.38879 1.000 30.10844 301 PRO A O 1
ATOM 2290 N N . GLU A 1 302 ? -9.85064 -0.33762 43.39855 1.000 30.14273 302 GLU A N 1
ATOM 2291 C CA . GLU A 1 302 ? -9.16017 -0.59617 44.64947 1.000 28.02628 302 GLU A CA 1
ATOM 2292 C C . GLU A 1 302 ? -9.39418 0.56001 45.61616 1.000 27.30303 302 GLU A C 1
ATOM 2293 O O . GLU A 1 302 ? -9.33246 1.71740 45.20527 1.000 29.93460 302 GLU A O 1
ATOM 2299 N N . PRO A 1 303 ? -9.67559 0.28656 46.89933 1.000 32.64003 303 PRO A N 1
ATOM 2300 C CA . PRO A 1 303 ? -9.87599 1.38619 47.85932 1.000 28.44801 303 PRO A CA 1
ATOM 2301 C C . PRO A 1 303 ? -8.59798 2.19443 48.07072 1.000 28.74558 303 PRO A C 1
ATOM 2302 O O . PRO A 1 303 ? -7.49276 1.65041 48.10946 1.000 30.75433 303 PRO A O 1
ATOM 2306 N N . GLY A 1 304 ? -8.75619 3.50388 48.19274 1.000 27.73359 304 GLY A N 1
ATOM 2307 C CA . GLY A 1 304 ? -7.62375 4.39464 48.39278 1.000 26.71971 304 GLY A CA 1
ATOM 2308 C C . GLY A 1 304 ? -7.99314 5.81716 48.04276 1.000 29.79620 304 GLY A C 1
ATOM 2309 O O . GLY A 1 304 ? -9.05875 6.09860 47.49599 1.000 29.57508 304 GLY A O 1
ATOM 2310 N N . ASP A 1 305 ? -7.08292 6.73336 48.36115 1.000 34.81222 305 ASP A N 1
ATOM 2311 C CA . ASP A 1 305 ? -7.37986 8.15371 48.24886 1.000 29.31765 305 ASP A CA 1
ATOM 2312 C C . ASP A 1 305 ? -6.62651 8.83502 47.10866 1.000 32.49652 305 ASP A C 1
ATOM 2313 O O . ASP A 1 305 ? -6.60712 10.07057 47.03820 1.000 27.75720 305 ASP A O 1
ATOM 2318 N N . TRP A 1 306 ? -6.00162 8.06769 46.21786 1.000 32.38099 306 TRP A N 1
ATOM 2319 C CA . TRP A 1 306 ? -5.09691 8.65293 45.23690 1.000 29.15509 306 TRP A CA 1
ATOM 2320 C C . TRP A 1 306 ? -5.83001 9.57480 44.28415 1.000 29.12903 306 TRP A C 1
ATOM 2321 O O . TRP A 1 306 ? -6.98919 9.34602 43.93447 1.000 25.95552 306 TRP A O 1
ATOM 2332 N N . LEU A 1 307 ? -5.13569 10.63367 43.86669 1.000 26.79761 307 LEU A N 1
ATOM 2333 C CA . LEU A 1 307 ? -5.62423 11.50066 42.81024 1.000 27.90913 307 LEU A CA 1
ATOM 2334 C C . LEU A 1 307 ? -4.65048 11.62008 41.64989 1.000 28.42585 307 LEU A C 1
ATOM 2335 O O . LEU A 1 307 ? -4.99728 12.23904 40.63216 1.000 29.25073 307 LEU A O 1
ATOM 2340 N N . TYR A 1 308 ? -3.43359 11.08723 41.79133 1.000 27.65546 308 TYR A N 1
ATOM 2341 C CA . TYR A 1 308 ? -2.34321 11.29686 40.84745 1.000 23.74202 308 TYR A CA 1
ATOM 2342 C C . TYR A 1 308 ? -1.55904 10.01037 40.70329 1.000 23.94463 308 TYR A C 1
ATOM 2343 O O . TYR A 1 308 ? -1.44870 9.23328 41.64984 1.000 27.19268 308 TYR A O 1
ATOM 2352 N N . PHE A 1 309 ? -0.99894 9.79832 39.51585 1.000 25.64493 309 PHE A N 1
ATOM 2353 C CA . PHE A 1 309 ? -0.15058 8.63680 39.28529 1.000 24.85123 309 PHE A CA 1
ATOM 2354 C C . PHE A 1 309 ? 0.80248 8.94105 38.13815 1.000 22.53212 309 PHE A C 1
ATOM 2355 O O . PHE A 1 309 ? 0.45939 9.69096 37.22161 1.000 23.47148 309 PHE A O 1
ATOM 2363 N N . VAL A 1 310 ? 2.00866 8.39287 38.21778 1.000 24.18948 310 VAL A N 1
ATOM 2364 C CA . VAL A 1 310 ? 2.97754 8.53519 37.12683 1.000 26.51765 310 VAL A CA 1
ATOM 2365 C C . VAL A 1 310 ? 3.94377 7.35810 37.16290 1.000 28.67896 310 VAL A C 1
ATOM 2366 O O . VAL A 1 310 ? 4.31573 6.87446 38.23921 1.000 28.74834 310 VAL A O 1
ATOM 2370 N N . THR A 1 311 ? 4.34821 6.89738 35.97437 1.000 28.25836 311 THR A N 1
ATOM 2371 C CA . THR A 1 311 ? 5.31544 5.80828 35.84595 1.000 30.24062 311 THR A CA 1
ATOM 2372 C C . THR A 1 311 ? 6.72574 6.39223 35.88042 1.000 32.70304 311 THR A C 1
ATOM 2373 O O . THR A 1 311 ? 7.03743 7.31918 35.11893 1.000 31.33093 311 THR A O 1
ATOM 2377 N N . ILE A 1 312 ? 7.57255 5.85242 36.75620 1.000 31.15735 312 ILE A N 1
ATOM 2378 C CA . ILE A 1 312 ? 8.82698 6.50683 37.09692 1.000 32.37221 312 ILE A CA 1
ATOM 2379 C C . ILE A 1 312 ? 10.08389 5.79186 36.59089 1.000 38.87666 312 ILE A C 1
ATOM 2380 O O . ILE A 1 312 ? 11.15714 6.41511 36.59559 1.000 39.75052 312 ILE A O 1
ATOM 2385 N N . ASP A 1 313 ? 10.01785 4.52446 36.17527 1.000 40.49379 313 ASP A N 1
ATOM 2386 C CA . ASP A 1 313 ? 11.27928 3.87812 35.76556 1.000 46.66209 313 ASP A CA 1
ATOM 2387 C C . ASP A 1 313 ? 11.05281 2.84271 34.66043 1.000 48.57971 313 ASP A C 1
ATOM 2388 O O . ASP A 1 313 ? 9.95052 2.69974 34.11241 1.000 43.68635 313 ASP A O 1
ATOM 2393 N N . ALA A 1 314 ? 12.14413 2.12197 34.35176 1.000 51.68290 314 ALA A N 1
ATOM 2394 C CA . ALA A 1 314 ? 12.18829 1.13467 33.27196 1.000 53.44805 314 ALA A CA 1
ATOM 2395 C C . ALA A 1 314 ? 11.29211 -0.06845 33.55049 1.000 51.39292 314 ALA A C 1
ATOM 2396 O O . ALA A 1 314 ? 10.59742 -0.55550 32.64718 1.000 55.24534 314 ALA A O 1
ATOM 2398 N N . GLU A 1 315 ? 11.30689 -0.57925 34.78860 1.000 49.95301 315 GLU A N 1
ATOM 2399 C CA . GLU A 1 315 ? 10.46326 -1.72950 35.11465 1.000 50.64284 315 GLU A CA 1
ATOM 2400 C C . GLU A 1 315 ? 9.00323 -1.38053 35.24478 1.000 52.95279 315 GLU A C 1
ATOM 2401 O O . GLU A 1 315 ? 8.26916 -2.26826 35.73232 1.000 57.87032 315 GLU A O 1
ATOM 2407 N N . GLY A 1 316 ? 8.57656 -0.17322 34.86589 1.000 45.93555 316 GLY A N 1
ATOM 2408 C CA . GLY A 1 316 ? 7.17079 0.18300 34.89067 1.000 42.45851 316 GLY A CA 1
ATOM 2409 C C . GLY A 1 316 ? 6.58345 0.45167 36.25597 1.000 37.82356 316 GLY A C 1
ATOM 2410 O O . GLY A 1 316 ? 5.36344 0.35104 36.42468 1.000 35.40872 316 GLY A O 1
ATOM 2411 N N . THR A 1 317 ? 7.40625 0.78252 37.24537 1.000 36.58694 317 THR A N 1
ATOM 2412 C CA . THR A 1 317 ? 6.85987 1.17651 38.53599 1.000 38.88433 317 THR A CA 1
ATOM 2413 C C . THR A 1 317 ? 6.01207 2.43778 38.37323 1.000 34.94848 317 THR A C 1
ATOM 2414 O O . THR A 1 317 ? 6.37171 3.36938 37.63904 1.000 30.82445 317 THR A O 1
ATOM 2418 N N . THR A 1 318 ? 4.85849 2.45399 39.03261 1.000 31.89280 318 THR A N 1
ATOM 2419 C CA . THR A 1 318 ? 3.93417 3.57394 38.92171 1.000 30.49147 318 THR A CA 1
ATOM 2420 C C . THR A 1 318 ? 3.59318 4.01806 40.33191 1.000 30.40179 318 THR A C 1
ATOM 2421 O O . THR A 1 318 ? 3.09678 3.21796 41.13080 1.000 32.04840 318 THR A O 1
ATOM 2425 N N . LEU A 1 319 ? 3.88235 5.27606 40.64477 1.000 30.07501 319 LEU A N 1
ATOM 2426 C CA . LEU A 1 319 ? 3.60405 5.82692 41.96631 1.000 30.06081 319 LEU A CA 1
ATOM 2427 C C . LEU A 1 319 ? 2.27065 6.55354 41.94491 1.000 27.88365 319 LEU A C 1
ATOM 2428 O O . LEU A 1 319 ? 2.02209 7.37534 41.05577 1.000 27.16005 319 LEU A O 1
ATOM 2433 N N . PHE A 1 320 ? 1.42168 6.22286 42.91504 1.000 26.93995 320 PHE A N 1
ATOM 2434 C CA . PHE A 1 320 ? 0.11460 6.81931 43.12443 1.000 28.86397 320 PHE A CA 1
ATOM 2435 C C . PHE A 1 320 ? 0.17685 7.66039 44.38764 1.000 29.35108 320 PHE A C 1
ATOM 2436 O O . PHE A 1 320 ? 0.81603 7.26541 45.36496 1.000 34.95695 320 PHE A O 1
ATOM 2444 N N . THR A 1 321 ? -0.46372 8.82383 44.36762 1.000 29.53687 321 THR A N 1
ATOM 2445 C CA . THR A 1 321 ? -0.51077 9.65309 45.56316 1.000 31.80654 321 THR A CA 1
ATOM 2446 C C . THR A 1 321 ? -1.76968 10.50723 45.55703 1.000 31.79252 321 THR A C 1
ATOM 2447 O O . THR A 1 321 ? -2.37393 10.75223 44.50866 1.000 28.94206 321 THR A O 1
ATOM 2451 N N . ALA A 1 322 ? -2.14819 10.96714 46.75686 1.000 31.10687 322 ALA A N 1
ATOM 2452 C CA . ALA A 1 322 ? -3.15599 12.00482 46.91344 1.000 34.18779 322 ALA A CA 1
ATOM 2453 C C . ALA A 1 322 ? -2.56439 13.39855 47.10633 1.000 36.63237 322 ALA A C 1
ATOM 2454 O O . ALA A 1 322 ? -3.31792 14.37375 47.10292 1.000 33.16127 322 ALA A O 1
ATOM 2456 N N . ASP A 1 323 ? -1.24865 13.51790 47.27671 1.000 37.35567 323 ASP A N 1
ATOM 2457 C CA . ASP A 1 323 ? -0.59477 14.79569 47.54306 1.000 34.31505 323 ASP A CA 1
ATOM 2458 C C . ASP A 1 323 ? 0.03074 15.33326 46.26302 1.000 36.17053 323 ASP A C 1
ATOM 2459 O O . ASP A 1 323 ? 0.90595 14.68290 45.67517 1.000 30.34802 323 ASP A O 1
ATOM 2464 N N . TYR A 1 324 ? -0.38056 16.54241 45.86422 1.000 30.48097 324 TYR A N 1
ATOM 2465 C CA . TYR A 1 324 ? 0.07225 17.09179 44.59195 1.000 33.19848 324 TYR A CA 1
ATOM 2466 C C . TYR A 1 324 ? 1.58163 17.37324 44.58392 1.000 34.49771 324 TYR A C 1
ATOM 2467 O O . TYR A 1 324 ? 2.25325 17.14050 43.56934 1.000 33.30903 324 TYR A O 1
ATOM 2476 N N . ASN A 1 325 ? 2.13787 17.87391 45.69231 1.000 35.55578 325 ASN A N 1
ATOM 2477 C CA . ASN A 1 325 ? 3.57467 18.13540 45.72345 1.000 35.75627 325 ASN A CA 1
ATOM 2478 C C . ASN A 1 325 ? 4.36016 16.83919 45.57583 1.000 33.31332 325 ASN A C 1
ATOM 2479 O O . ASN A 1 325 ? 5.39191 16.79642 44.88821 1.000 31.25416 325 ASN A O 1
ATOM 2484 N N . GLU A 1 326 ? 3.88089 15.76364 46.20753 1.000 34.90948 326 GLU A N 1
ATOM 2485 C CA . GLU A 1 326 ? 4.53138 14.46855 46.02742 1.000 35.96646 326 GLU A CA 1
ATOM 2486 C C . GLU A 1 326 ? 4.42226 14.00915 44.57296 1.000 30.58375 326 GLU A C 1
ATOM 2487 O O . GLU A 1 326 ? 5.36607 13.42657 44.01871 1.000 29.11488 326 GLU A O 1
ATOM 2493 N N . HIS A 1 327 ? 3.28878 14.29485 43.92550 1.000 28.95490 327 HIS A N 1
ATOM 2494 C CA . HIS A 1 327 ? 3.15361 13.95422 42.51287 1.000 30.14066 327 HIS A CA 1
ATOM 2495 C C . HIS A 1 327 ? 4.16069 14.71056 41.65672 1.000 28.12064 327 HIS A C 1
ATOM 2496 O O . HIS A 1 327 ? 4.75703 14.13290 40.74096 1.000 25.54085 327 HIS A O 1
ATOM 2503 N N . LEU A 1 328 ? 4.35976 16.00936 41.93080 1.000 30.58122 328 LEU A N 1
ATOM 2504 C CA . LEU A 1 328 ? 5.37400 16.77300 41.19525 1.000 28.89251 328 LEU A CA 1
ATOM 2505 C C . LEU A 1 328 ? 6.75738 16.15472 41.37353 1.000 24.31175 328 LEU A C 1
ATOM 2506 O O . LEU A 1 328 ? 7.53354 16.02580 40.40808 1.000 26.72907 328 LEU A O 1
ATOM 2511 N N . ALA A 1 329 ? 7.08210 15.77445 42.60857 1.000 24.62962 329 ALA A N 1
ATOM 2512 C CA . ALA A 1 329 ? 8.35159 15.10126 42.87113 1.000 25.36926 329 ALA A CA 1
ATOM 2513 C C . ALA A 1 329 ? 8.45941 13.80614 42.06694 1.000 28.07730 329 ALA A C 1
ATOM 2514 O O . ALA A 1 329 ? 9.52781 13.47662 41.53384 1.000 28.02565 329 ALA A O 1
ATOM 2516 N N . ASN A 1 330 ? 7.36097 13.05079 41.96976 1.000 25.54664 330 ASN A N 1
ATOM 2517 C CA . ASN A 1 330 ? 7.42050 11.78669 41.23463 1.000 25.57081 330 ASN A CA 1
ATOM 2518 C C . ASN A 1 330 ? 7.57901 12.03443 39.74199 1.000 24.03986 330 ASN A C 1
ATOM 2519 O O . ASN A 1 330 ? 8.28384 11.28633 39.05284 1.000 29.32223 330 ASN A O 1
ATOM 2524 N N . ILE A 1 331 ? 6.95974 13.09858 39.22886 1.000 24.35065 331 ILE A N 1
ATOM 2525 C CA . ILE A 1 331 ? 7.15145 13.45977 37.82320 1.000 26.20346 331 ILE A CA 1
ATOM 2526 C C . ILE A 1 331 ? 8.62652 13.74575 37.55048 1.000 27.65985 331 ILE A C 1
ATOM 2527 O O . ILE A 1 331 ? 9.21869 13.22035 36.59131 1.000 24.00412 331 ILE A O 1
ATOM 2532 N N . GLU A 1 332 ? 9.25163 14.55759 38.41745 1.000 28.38756 332 GLU A N 1
ATOM 2533 C CA . GLU A 1 332 ? 10.68158 14.84012 38.25627 1.000 27.63382 332 GLU A CA 1
ATOM 2534 C C . GLU A 1 332 ? 11.51112 13.56001 38.34173 1.000 31.92364 332 GLU A C 1
ATOM 2535 O O . GLU A 1 332 ? 12.47696 13.38746 37.59066 1.000 32.78117 332 GLU A O 1
ATOM 2541 N N . LEU A 1 333 ? 11.14950 12.65473 39.25597 1.000 30.23741 333 LEU A N 1
ATOM 2542 C CA . LEU A 1 333 ? 11.83518 11.36701 39.35200 1.000 34.11071 333 LEU A CA 1
ATOM 2543 C C . LEU A 1 333 ? 11.76822 10.60392 38.03537 1.000 33.34108 333 LEU A C 1
ATOM 2544 O O . LEU A 1 333 ? 12.76112 10.01370 37.59826 1.000 33.24335 333 LEU A O 1
ATOM 2549 N N . ALA A 1 334 ? 10.60179 10.60677 37.38792 1.000 30.07929 334 ALA A N 1
ATOM 2550 C CA . ALA A 1 334 ? 10.50496 9.99782 36.06595 1.000 30.56385 334 ALA A CA 1
ATOM 2551 C C . ALA A 1 334 ? 11.43757 10.67962 35.07499 1.000 35.78194 334 ALA A C 1
ATOM 2552 O O . ALA A 1 334 ? 12.00102 10.02372 34.19439 1.000 40.07646 334 ALA A O 1
ATOM 2554 N N . LYS A 1 335 ? 11.59726 12.00226 35.18345 1.000 36.44965 335 LYS A N 1
ATOM 2555 C CA . LYS A 1 335 ? 12.50135 12.69620 34.25893 1.000 35.26936 335 LYS A CA 1
ATOM 2556 C C . LYS A 1 335 ? 13.96065 12.33107 34.51749 1.000 37.06588 335 LYS A C 1
ATOM 2557 O O . LYS A 1 335 ? 14.72483 12.09515 33.57495 1.000 38.70577 335 LYS A O 1
ATOM 2563 N N . LYS A 1 336 ? 14.37421 12.29612 35.78186 1.000 32.71343 336 LYS A N 1
ATOM 2564 C CA . LYS A 1 336 ? 15.75130 11.92581 36.08007 1.000 35.94237 336 LYS A CA 1
ATOM 2565 C C . LYS A 1 336 ? 16.03983 10.47827 35.68405 1.000 43.00281 336 LYS A C 1
ATOM 2566 O O . LYS A 1 336 ? 17.13716 10.17776 35.19885 1.000 43.13053 336 LYS A O 1
ATOM 2572 N N . ASN A 1 337 ? 15.06586 9.57602 35.85330 1.000 40.90767 337 ASN A N 1
ATOM 2573 C CA . ASN A 1 337 ? 15.23494 8.17362 35.48538 1.000 39.29362 337 ASN A CA 1
ATOM 2574 C C . ASN A 1 337 ? 15.13029 7.93158 33.98380 1.000 40.18086 337 ASN A C 1
ATOM 2575 O O . ASN A 1 337 ? 15.19547 6.77083 33.56091 1.000 47.97528 337 ASN A O 1
ATOM 2580 N N . GLY A 1 338 ? 14.96099 8.97981 33.17323 1.000 37.24308 338 GLY A N 1
ATOM 2581 C CA . GLY A 1 338 ? 14.94312 8.84236 31.73561 1.000 36.07033 338 GLY A CA 1
ATOM 2582 C C . GLY A 1 338 ? 13.60390 8.49953 31.10548 1.000 45.79967 338 GLY A C 1
ATOM 2583 O O . GLY A 1 338 ? 13.50732 8.50223 29.87523 1.000 54.37883 338 GLY A O 1
ATOM 2584 N N . ILE A 1 339 ? 12.56391 8.21616 31.89319 1.000 43.99680 339 ILE A N 1
ATOM 2585 C CA . ILE A 1 339 ? 11.29256 7.75847 31.32723 1.000 40.34948 339 ILE A CA 1
ATOM 2586 C C . ILE A 1 339 ? 10.57164 8.87369 30.58301 1.000 43.89329 339 ILE A C 1
ATOM 2587 O O . ILE A 1 339 ? 9.95896 8.63581 29.53753 1.000 44.42773 339 ILE A O 1
ATOM 2592 N N . LEU A 1 340 ? 10.57831 10.08815 31.13104 1.000 40.08735 340 LEU A N 1
ATOM 2593 C CA . LEU A 1 340 ? 9.80882 11.19366 30.58637 1.000 40.64603 340 LEU A CA 1
ATOM 2594 C C . LEU A 1 340 ? 10.74659 12.28089 30.08700 1.000 47.18722 340 LEU A C 1
ATOM 2595 O O . LEU A 1 340 ? 11.82140 12.51248 30.65384 1.000 44.56763 340 LEU A O 1
ATOM 2600 N N . ASP A 1 341 ? 10.32213 12.95092 29.02125 1.000 45.12476 341 ASP A N 1
ATOM 2601 C CA . ASP A 1 341 ? 11.10641 14.04587 28.47299 1.000 44.11455 341 ASP A CA 1
ATOM 2602 C C . ASP A 1 341 ? 11.24574 15.17335 29.49001 1.000 43.14773 341 ASP A C 1
ATOM 2603 O O . ASP A 1 341 ? 10.29765 15.51591 30.20441 1.000 40.45121 341 ASP A O 1
ATOM 2608 N N . SER A 1 342 ? 12.45067 15.74915 29.54542 1.000 43.94658 342 SER A N 1
ATOM 2609 C CA . SER A 1 342 ? 12.70916 16.87438 30.43558 1.000 43.38217 342 SER A CA 1
ATOM 2610 C C . SER A 1 342 ? 11.81067 18.05818 30.10864 1.000 39.72278 342 SER A C 1
ATOM 2611 O O . SER A 1 342 ? 11.41356 18.80284 31.01188 1.000 43.46337 342 SER A O 1
ATOM 2614 N N . ALA A 1 343 ? 11.46639 18.24024 28.83193 1.000 47.61839 343 ALA A N 1
ATOM 2615 C CA . ALA A 1 343 ? 10.59028 19.32370 28.40252 1.000 41.99265 343 ALA A CA 1
ATOM 2616 C C . ALA A 1 343 ? 9.59373 18.81245 27.37844 1.000 43.89263 343 ALA A C 1
ATOM 2617 O O . ALA A 1 343 ? 9.90829 17.91933 26.58458 1.000 41.51012 343 ALA A O 1
ATOM 2619 N N . ARG A 1 344 ? 8.39492 19.39344 27.40020 1.000 47.22993 344 ARG A N 1
ATOM 2620 C CA . ARG A 1 344 ? 7.35091 19.04519 26.44573 1.000 42.99332 344 ARG A CA 1
ATOM 2621 C C . ARG A 1 344 ? 7.50703 19.85300 25.16454 1.000 50.25663 344 ARG A C 1
ATOM 2622 O O . ARG A 1 344 ? 6.65662 19.78593 24.27973 1.000 53.73813 344 ARG A O 1
#

Sequence (344 aa):
VTDYSGSGVKDFVFEVHRGDTTKVIGQRLKDEGVVATPSAFTDAAAGNQAIAAIQPGFYKLRTKIAGKEAVARLAEQDNRVGLLVIPEGRQLDDVSAVSNGAVTEGIFTLIARASCVDLDGDKHCVAASDLRQAATTASQGELDVPDWASNGVNAVRDDHRRIEGLIAAGRWDFDPMAEPEQILASLIRESNAQYQQLGLLSSDAAGLSPYQVLVVASLLQREAKPRDFAKVARVVYNRLAKHQKLEFDSTVNYPLDRQEVATTDEDRERKTLWNTYVSQGLSGTPISSPSPEALQAAERPEPGDWLYFVTIDAEGTTLFTADYNEHLANIELAKKNGILDSAR

Foldseek 3Di:
DDWFADDADWKDKDWDDPPDALQNVLVVCCVVQAIVHSVQQVVLCPPPVLRRPQDTAIFIGGHRHTNVRRNVRSSDPVRGAQKFADAFLAKQQWFQAPVPDHIDHHDLVRRQVRLWDQIVNDTDTDHSVQLQQCLQDPDCVLLVPDPLLNVLLVVDHRGSCSCIQQQAGDIDGAHSPDGSSNRNNRSSVVSVVVCVVLCLCPFPDPPAGSQRLSQQLLLLSQQHDLVCLQQVLVLLVLCLVVQHFLQRVLLLRLVVSYHDDDDDPVSLCDDDQRRRSPHTDHRSGHSGRHDSSSSVSSRRRDDDNFNAWDQQEDVRDIDTHNDVVVRVVSVVNSCVRPNDPPPD

B-factor: mean 33.3, std 9.32, range [17.58, 87.52]

Solvent-accessible surface area: 16487 Å² total; per-residue (Å²): 148,92,62,69,105,61,95,21,101,124,15,40,29,1,63,3,72,223,72,35,80,47,158,62,1,0,85,55,0,79,101,74,15,0,0,8,33,38,42,11,0,35,101,37,5,80,77,46,136,49,3,74,74,32,80,56,4,21,9,34,0,43,22,81,0,19,0,143,62,0,8,57,52,7,28,78,143,122,22,45,13,0,59,3,90,2,51,94,12,57,3,2,9,58,9,51,14,85,73,152,44,84,93,42,55,1,1,1,32,25,0,14,156,20,0,34,3,77,30,76,75,95,140,63,56,14,49,27,73,77,0,80,108,5,0,26,86,7,59,39,64,102,0,55,18,14,136,43,0,38,129,16,1,69,80,11,168,121,43,23,29,23,0,1,2,4,1,1,6,25,122,18,35,3,55,0,83,25,104,27,56,104,2,0,4,20,0,0,122,67,0,30,56,53,2,82,158,38,19,1,70,97,42,138,23,101,79,39,49,41,22,73,2,0,2,0,0,0,0,0,32,72,47,20,125,86,144,8,5,34,66,0,0,58,2,0,27,28,23,42,79,138,133,50,74,4,80,8,44,12,0,4,7,0,27,66,33,41,53,99,47,68,1,71,78,139,14,49,122,100,169,47,109,19,5,2,41,34,53,98,25,38,6,32,0,0,0,0,0,3,3,45,99,0,1,68,7,0,11,146,19,74,105,36,98,39,19,26,45,17,50,15,36,97,156,9,54,17,53,26,10,42,76,120,109,87,20,72,60,12,43,78,68,0,65,167,72,61,70,75,118,97,81,164